Protein AF-L2GSV6-F1 (afdb_monomer)

Secondary structure (DSSP, 8-sta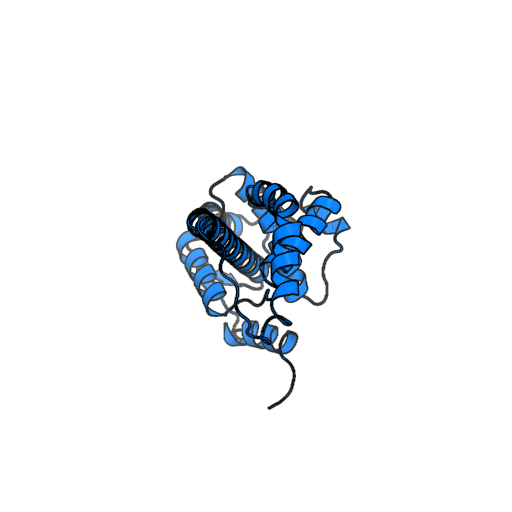te):
-EEETTSB--S-HHHHHHHHHHHHHHH--HHHHHHHHHHHHHTT-BHHHHHHHHHHHHHHHHHHHHHHHHHHHHHHHTTS--------------SSSHHHHHHHHHHHHHHHHHHTGGG-HHHHHHHHHHHHHHHH-SS---HHHHHHHH---HHHHHHHHHHHHHHTTT--PPPHHHHHHHHHHHHHHTT-EEE--TT--HHHHHHHHHHHHS----

Solvent-accessible surface area (backbone atoms only — not comparable to full-atom values): 12514 Å² total; per-residue (Å²): 100,78,45,49,43,80,41,56,40,54,97,42,75,62,54,50,59,24,45,51,52,31,39,39,76,74,61,66,42,68,67,48,36,53,52,54,53,48,38,31,36,76,68,53,33,26,47,48,50,53,48,46,8,53,48,48,34,54,51,51,52,53,54,52,51,53,52,52,51,55,55,57,54,53,58,59,63,69,71,72,72,86,80,82,92,77,92,80,90,83,82,89,87,75,82,82,59,60,69,57,56,58,50,54,68,70,34,56,64,58,50,58,62,44,55,62,52,60,69,36,62,58,61,44,38,52,26,24,34,53,55,37,41,62,68,74,34,97,77,64,79,54,61,71,54,49,20,68,62,70,72,45,54,58,65,59,47,54,54,47,35,53,46,53,36,58,75,45,72,66,58,74,79,76,56,69,69,57,49,51,53,49,50,53,49,37,23,68,51,18,69,36,42,74,39,66,51,100,82,23,49,72,64,38,55,49,47,51,52,40,68,75,73,48,79,92,84,134

Organism: Vavraia culicis (isolate floridensis) (NCBI:txid948595)

Nearest PDB structures (foldseek):
  4krc-assembly1_B  TM=7.809E-01  e=1.546E-01  Saccharomyces cerevisiae S288C
  4krd-assembly1_B  TM=7.555E-01  e=2.157E-01  Saccharomyces cerevisiae S288C
  2pmi-assembly2_D  TM=3.296E-01  e=5.686E-02  Saccharomyces cerevisiae
  2pk9-assembly1_B  TM=3.266E-01  e=9.600E-02  Saccharomyces cerevisiae
  4cfn-assembly1_D  TM=5.765E-01  e=9.902E-01  Homo sapiens

Sequence (218 aa):
MRIHVHDTIKLYKWHRRALVPYLHTVFGSKETVVKVYRICVSGRITFCALLSAICVMKKVVRYNEMKIEELNGKSADEMGCKGRVQHSNMRNERANNVGYDAKICRLNGPLKKLSSSLKDDYLLFAASLIITTKILFDYVYATTDWSKLTKLTVKQLNEVERYVLFLLDYKVELNNGDVEVAMRMFERKGECKVVLGKKSGLRGVVEWMVSLFGCEDG

Radius of gyration: 21.25 Å; Cα contacts (8 Å, |Δi|>4): 176; chains: 1; bounding box: 67×46×48 Å

Mean predicted aligned error: 12.19 Å

Structure (mmCIF, N/CA/C/O backbone):
data_AF-L2GSV6-F1
#
_entry.id   AF-L2GSV6-F1
#
loop_
_atom_site.group_PDB
_atom_site.id
_atom_site.type_symbol
_atom_site.label_atom_id
_atom_site.label_alt_id
_atom_site.label_comp_id
_atom_site.label_asym_id
_atom_site.label_entity_id
_atom_site.label_seq_id
_atom_site.pdbx_PDB_ins_code
_atom_site.Cartn_x
_atom_site.Cartn_y
_atom_site.Cartn_z
_atom_site.occupancy
_atom_site.B_iso_or_equiv
_atom_site.auth_seq_id
_atom_site.auth_comp_id
_atom_site.auth_asym_id
_atom_site.auth_atom_id
_atom_site.pdbx_PDB_model_num
ATOM 1 N N . MET A 1 1 ? 13.374 2.934 -19.830 1.00 82.00 1 MET A N 1
ATOM 2 C CA . MET A 1 1 ? 13.225 1.736 -18.967 1.00 82.00 1 MET A CA 1
ATOM 3 C C . MET A 1 1 ? 11.780 1.264 -19.011 1.00 82.00 1 MET A C 1
ATOM 5 O O . MET A 1 1 ? 10.905 2.122 -19.018 1.00 82.00 1 MET A O 1
ATOM 9 N N . ARG A 1 2 ? 11.524 -0.048 -19.085 1.00 83.75 2 ARG A N 1
ATOM 10 C CA . ARG A 1 2 ? 10.167 -0.622 -19.097 1.00 83.75 2 ARG A CA 1
ATOM 11 C C . ARG A 1 2 ? 9.941 -1.425 -17.817 1.00 83.75 2 ARG A C 1
ATOM 13 O O . ARG A 1 2 ? 10.833 -2.174 -17.438 1.00 83.75 2 ARG A O 1
ATOM 20 N N . ILE A 1 3 ? 8.798 -1.238 -17.166 1.00 82.56 3 ILE A N 1
ATOM 21 C CA . ILE A 1 3 ? 8.404 -1.960 -15.947 1.00 82.56 3 ILE A CA 1
ATOM 22 C C . ILE A 1 3 ? 7.064 -2.630 -16.217 1.00 82.56 3 ILE A C 1
ATOM 24 O O . ILE A 1 3 ? 6.120 -1.932 -16.590 1.00 82.56 3 ILE A O 1
ATOM 28 N N . HIS A 1 4 ? 6.954 -3.946 -16.029 1.00 83.19 4 HIS A N 1
ATOM 29 C CA . HIS A 1 4 ? 5.654 -4.600 -16.122 1.00 83.19 4 HIS A CA 1
ATOM 30 C C . HIS A 1 4 ? 4.920 -4.512 -14.786 1.00 83.19 4 HIS A C 1
ATOM 32 O O . HIS A 1 4 ? 5.497 -4.727 -13.724 1.00 83.19 4 HIS A O 1
ATOM 38 N N . VAL A 1 5 ? 3.621 -4.217 -14.823 1.00 79.44 5 VAL A N 1
ATOM 39 C CA . VAL A 1 5 ? 2.813 -4.042 -13.597 1.00 79.44 5 VAL A CA 1
ATOM 40 C C . VAL A 1 5 ? 2.702 -5.321 -12.762 1.00 79.44 5 VAL A C 1
ATOM 42 O O . VAL A 1 5 ? 2.516 -5.258 -11.548 1.00 79.44 5 VAL A O 1
ATOM 45 N N . HIS A 1 6 ? 2.855 -6.476 -13.408 1.00 80.94 6 HIS A N 1
ATOM 46 C CA . HIS A 1 6 ? 2.861 -7.790 -12.769 1.00 80.94 6 HIS A CA 1
ATOM 47 C C . HIS A 1 6 ? 4.232 -8.176 -12.206 1.00 80.94 6 HIS A C 1
ATOM 49 O O . HIS A 1 6 ? 4.326 -9.158 -11.472 1.00 80.94 6 HIS A O 1
ATOM 55 N N . ASP A 1 7 ? 5.290 -7.421 -12.520 1.00 85.56 7 ASP A N 1
ATOM 56 C CA . ASP A 1 7 ? 6.614 -7.721 -11.995 1.00 85.56 7 ASP A CA 1
ATOM 57 C C . ASP A 1 7 ? 6.625 -7.532 -10.480 1.00 85.56 7 ASP A C 1
ATOM 59 O O . ASP A 1 7 ? 6.115 -6.549 -9.930 1.00 85.56 7 ASP A O 1
ATOM 63 N N . THR A 1 8 ? 7.256 -8.483 -9.798 1.00 90.44 8 THR A N 1
ATOM 64 C CA . THR A 1 8 ? 7.555 -8.363 -8.375 1.00 90.44 8 THR A CA 1
ATOM 65 C C . THR A 1 8 ? 8.655 -7.331 -8.165 1.00 90.44 8 THR A C 1
ATOM 67 O O . THR A 1 8 ? 9.672 -7.306 -8.866 1.00 90.44 8 THR A O 1
ATOM 70 N N . ILE A 1 9 ? 8.470 -6.463 -7.176 1.00 91.88 9 ILE A N 1
ATOM 71 C CA . ILE A 1 9 ? 9.434 -5.423 -6.842 1.00 91.88 9 ILE A CA 1
ATOM 72 C C . ILE A 1 9 ? 10.652 -6.091 -6.204 1.00 91.88 9 ILE A C 1
ATOM 74 O O . ILE A 1 9 ? 10.595 -6.639 -5.111 1.00 91.88 9 ILE A O 1
ATOM 78 N N . LYS A 1 10 ? 11.783 -6.051 -6.904 1.00 90.19 10 LYS A N 1
ATOM 79 C CA . LYS A 1 10 ? 13.064 -6.609 -6.460 1.00 90.19 10 LYS A CA 1
ATOM 80 C C . LYS A 1 10 ? 14.044 -5.528 -6.013 1.00 90.19 10 LYS A C 1
ATOM 82 O O . LYS A 1 10 ? 13.902 -4.355 -6.359 1.00 90.19 10 LYS A O 1
ATOM 87 N N . LEU A 1 11 ? 15.105 -5.941 -5.315 1.00 83.00 11 LEU A N 1
ATOM 88 C CA . LEU A 1 11 ? 16.229 -5.084 -4.912 1.00 83.00 11 LEU A CA 1
ATOM 89 C C . LEU A 1 11 ? 17.154 -4.720 -6.095 1.00 83.00 11 LEU A C 1
ATOM 91 O O . LEU A 1 11 ? 18.377 -4.738 -5.979 1.00 83.00 11 LEU A O 1
ATOM 95 N N . TYR A 1 12 ? 16.587 -4.402 -7.257 1.00 84.12 12 TYR A N 1
ATOM 96 C CA . TYR A 1 12 ? 17.361 -3.971 -8.410 1.00 84.12 12 TYR A CA 1
ATOM 97 C C . TYR A 1 12 ? 17.554 -2.457 -8.418 1.00 84.12 12 TYR A C 1
ATOM 99 O O . TYR A 1 12 ? 16.657 -1.685 -8.070 1.00 84.12 12 TYR A O 1
ATOM 107 N N . LYS A 1 13 ? 18.730 -2.019 -8.891 1.00 84.50 13 LYS A N 1
ATOM 108 C CA . LYS A 1 13 ? 19.100 -0.597 -8.988 1.00 84.50 13 LYS A CA 1
ATOM 109 C C . LYS A 1 13 ? 18.053 0.226 -9.746 1.00 84.50 13 LYS A C 1
ATOM 111 O O . LYS A 1 13 ? 17.802 1.373 -9.394 1.00 84.50 13 LYS A O 1
ATOM 116 N N . TRP A 1 14 ? 17.437 -0.363 -10.767 1.00 84.56 14 TRP A N 1
ATOM 117 C CA . TRP A 1 14 ? 16.472 0.299 -11.638 1.00 84.56 14 TRP A CA 1
ATOM 118 C C . TRP A 1 14 ? 15.069 0.400 -11.018 1.00 84.56 14 TRP A C 1
ATOM 120 O O . TRP A 1 14 ? 14.495 1.483 -11.048 1.00 84.56 14 TRP A O 1
ATOM 130 N N . HIS A 1 15 ? 14.574 -0.642 -10.332 1.00 88.50 15 HIS A N 1
ATOM 131 C CA . HIS A 1 15 ? 13.348 -0.546 -9.521 1.00 88.50 15 HIS A CA 1
ATOM 132 C C . HIS A 1 15 ? 13.467 0.540 -8.461 1.00 88.50 15 HIS A C 1
ATOM 134 O O . HIS A 1 15 ? 12.578 1.372 -8.322 1.00 88.50 15 HIS A O 1
ATOM 140 N N . ARG A 1 16 ? 14.595 0.571 -7.743 1.00 89.19 16 ARG A N 1
ATOM 141 C CA . ARG A 1 16 ? 14.849 1.595 -6.731 1.00 89.19 16 ARG A CA 1
ATOM 142 C C . ARG A 1 16 ? 14.839 2.999 -7.338 1.00 89.19 16 ARG A C 1
ATOM 144 O O . ARG A 1 16 ? 14.206 3.884 -6.775 1.00 89.19 16 ARG A O 1
ATOM 151 N N . ARG A 1 17 ? 15.517 3.196 -8.475 1.00 89.38 17 ARG A N 1
ATOM 152 C CA . ARG A 1 17 ? 15.553 4.481 -9.196 1.00 89.38 17 ARG A CA 1
ATOM 153 C C . ARG A 1 17 ? 14.171 4.931 -9.669 1.00 89.38 17 ARG A C 1
ATOM 155 O O . ARG A 1 17 ? 13.890 6.112 -9.561 1.00 89.38 17 ARG A O 1
ATOM 162 N N . ALA A 1 18 ? 13.326 4.014 -10.137 1.00 88.81 18 ALA A N 1
ATOM 163 C CA . ALA A 1 18 ? 11.967 4.342 -10.568 1.00 88.81 18 ALA A CA 1
ATOM 164 C C . ALA A 1 18 ? 11.041 4.646 -9.383 1.00 88.81 18 ALA A C 1
ATOM 166 O O . ALA A 1 18 ? 10.272 5.603 -9.385 1.00 88.81 18 ALA A O 1
ATOM 167 N N . LEU A 1 19 ? 11.104 3.797 -8.357 1.00 92.12 19 LEU A N 1
ATOM 168 C CA . LEU A 1 19 ? 10.081 3.744 -7.328 1.00 92.12 19 LEU A CA 1
ATOM 169 C C . LEU A 1 19 ? 10.305 4.743 -6.203 1.00 92.12 19 LEU A C 1
ATOM 171 O O . LEU A 1 19 ? 9.348 5.357 -5.745 1.00 92.12 19 LEU A O 1
ATOM 175 N N . VAL A 1 20 ? 11.550 4.949 -5.776 1.00 92.94 20 VAL A N 1
ATOM 176 C CA . VAL A 1 20 ? 11.851 5.861 -4.665 1.00 92.94 20 VAL A CA 1
ATOM 177 C C . VAL A 1 20 ? 11.374 7.297 -4.942 1.00 92.94 20 VAL A C 1
ATOM 179 O O . VAL A 1 20 ? 10.710 7.846 -4.063 1.00 92.94 20 VAL A O 1
ATOM 182 N N . PRO A 1 21 ? 11.605 7.904 -6.127 1.00 92.81 21 PRO A N 1
ATOM 183 C CA . PRO A 1 21 ? 11.077 9.234 -6.434 1.00 92.81 21 PRO A CA 1
ATOM 184 C C . PRO A 1 21 ? 9.552 9.304 -6.357 1.00 92.81 21 PRO A C 1
ATOM 186 O O . PRO A 1 21 ? 9.011 10.230 -5.759 1.00 92.81 21 PRO A O 1
ATOM 189 N N . TYR A 1 22 ? 8.848 8.308 -6.904 1.00 93.06 22 TYR A N 1
ATOM 190 C CA . TYR A 1 22 ? 7.390 8.244 -6.822 1.00 93.06 22 TYR A CA 1
ATOM 191 C C . TYR A 1 22 ? 6.905 8.116 -5.373 1.00 93.06 22 TYR A C 1
ATOM 193 O O . TYR A 1 22 ? 6.052 8.890 -4.946 1.00 93.06 22 TYR A O 1
ATOM 201 N N . LEU A 1 23 ? 7.487 7.212 -4.582 1.00 93.94 23 LEU A N 1
ATOM 202 C CA . LEU A 1 23 ? 7.119 7.051 -3.174 1.00 93.94 23 LEU A CA 1
ATOM 203 C C . LEU A 1 23 ? 7.371 8.331 -2.366 1.00 93.94 23 LEU A C 1
ATOM 205 O O . LEU A 1 23 ? 6.555 8.673 -1.518 1.00 93.94 23 LEU A O 1
ATOM 209 N N . HIS A 1 24 ? 8.431 9.089 -2.660 1.00 92.50 24 HIS A N 1
ATOM 210 C CA . HIS A 1 24 ? 8.646 10.397 -2.035 1.00 92.50 24 HIS A CA 1
ATOM 211 C C . HIS A 1 24 ? 7.511 11.386 -2.319 1.00 92.50 24 HIS A C 1
ATOM 213 O O . HIS A 1 24 ? 7.156 12.152 -1.430 1.00 92.50 24 HIS A O 1
ATOM 219 N N . THR A 1 25 ? 6.897 11.345 -3.507 1.00 90.00 25 THR A N 1
ATOM 220 C CA . THR A 1 25 ? 5.724 12.191 -3.804 1.00 90.00 25 THR A CA 1
ATOM 221 C C . THR A 1 25 ? 4.461 11.773 -3.061 1.00 90.00 25 THR A C 1
ATOM 223 O O . THR A 1 25 ? 3.551 12.580 -2.922 1.00 90.00 25 THR A O 1
ATOM 226 N N . VAL A 1 26 ? 4.390 10.517 -2.618 1.00 90.50 26 VAL A N 1
ATOM 227 C CA . VAL A 1 26 ? 3.227 9.973 -1.909 1.00 90.50 26 VAL A CA 1
ATOM 228 C C . VAL A 1 26 ? 3.363 10.172 -0.403 1.00 90.50 26 VAL A C 1
ATOM 230 O O . VAL A 1 26 ? 2.401 10.573 0.233 1.00 90.50 26 VAL A O 1
ATOM 233 N N . PHE A 1 27 ? 4.544 9.893 0.150 1.00 90.44 27 PHE A N 1
ATOM 234 C CA . PHE A 1 27 ? 4.758 9.797 1.595 1.00 90.44 27 PHE A CA 1
ATOM 235 C C . PHE A 1 27 ? 5.503 10.989 2.199 1.00 90.44 27 PHE A C 1
ATOM 237 O O . PHE A 1 27 ? 5.473 11.164 3.410 1.00 90.44 27 PHE A O 1
ATOM 244 N N . GLY A 1 28 ? 6.241 11.770 1.401 1.00 86.31 28 GLY A N 1
ATOM 245 C CA . GLY A 1 28 ? 7.083 12.883 1.866 1.00 86.31 28 GLY A CA 1
ATOM 246 C C . GLY A 1 28 ? 8.306 12.451 2.693 1.00 86.31 28 GLY A C 1
ATOM 247 O O . GLY A 1 28 ? 9.444 12.779 2.353 1.00 86.31 28 GLY A O 1
ATOM 248 N N . SER A 1 29 ? 8.098 11.660 3.747 1.00 91.56 29 SER A N 1
ATOM 249 C CA . SER A 1 29 ? 9.115 11.165 4.671 1.00 91.56 29 SER A CA 1
ATOM 250 C C . SER A 1 29 ? 10.022 10.107 4.043 1.00 91.56 29 SER A C 1
ATOM 252 O O . SER A 1 29 ? 9.585 9.036 3.614 1.00 91.56 29 SER A O 1
ATOM 254 N N . LYS A 1 30 ? 11.334 10.369 4.075 1.00 93.00 30 LYS A N 1
ATOM 255 C CA . LYS A 1 30 ? 12.370 9.414 3.650 1.00 93.00 30 LYS A CA 1
ATOM 256 C C . LYS A 1 30 ? 12.316 8.109 4.443 1.00 93.00 30 LYS A C 1
ATOM 258 O O . LYS A 1 30 ? 12.550 7.045 3.874 1.00 93.00 30 LYS A O 1
ATOM 263 N N . GLU A 1 31 ? 12.016 8.180 5.737 1.00 93.06 31 GLU A N 1
ATOM 264 C CA . GLU A 1 31 ? 11.926 6.994 6.589 1.00 93.06 31 GLU A CA 1
ATOM 265 C C . GLU A 1 31 ? 10.764 6.095 6.151 1.00 93.06 31 GLU A C 1
ATOM 267 O O . GLU A 1 31 ? 10.957 4.895 5.935 1.00 93.06 31 GLU A O 1
ATOM 272 N N . THR A 1 32 ? 9.587 6.686 5.930 1.00 92.81 32 THR A N 1
ATOM 273 C CA . THR A 1 32 ? 8.401 5.978 5.432 1.00 92.81 32 THR A CA 1
ATOM 274 C C . THR A 1 32 ? 8.679 5.337 4.079 1.00 92.81 32 THR A C 1
ATOM 276 O O . THR A 1 32 ? 8.443 4.143 3.911 1.00 92.81 32 THR A O 1
ATOM 279 N N . VAL A 1 33 ? 9.280 6.074 3.139 1.00 94.88 33 VAL A N 1
ATOM 280 C CA . VAL A 1 33 ? 9.654 5.542 1.817 1.00 94.88 33 VAL A CA 1
ATOM 281 C C . VAL A 1 33 ? 10.564 4.317 1.932 1.00 94.88 33 VAL A C 1
ATOM 283 O O . VAL A 1 33 ? 10.353 3.325 1.233 1.00 94.88 33 VAL A O 1
ATOM 286 N N . VAL A 1 34 ? 11.559 4.348 2.824 1.00 94.44 34 VAL A N 1
ATOM 287 C CA . VAL A 1 34 ? 12.461 3.206 3.045 1.00 94.44 34 VAL A CA 1
ATOM 288 C C . VAL A 1 34 ? 11.704 2.003 3.608 1.00 94.44 34 VAL A C 1
ATOM 290 O O . VAL A 1 34 ? 11.925 0.885 3.134 1.00 94.44 34 VAL A O 1
ATOM 293 N N . LYS A 1 35 ? 10.807 2.208 4.580 1.00 95.38 35 LYS A N 1
ATOM 294 C CA . LYS A 1 35 ? 9.979 1.133 5.150 1.00 95.38 35 LYS A CA 1
ATOM 295 C C . LYS A 1 35 ? 9.053 0.526 4.091 1.00 95.38 35 LYS A C 1
ATOM 297 O O . LYS A 1 35 ? 9.074 -0.688 3.898 1.00 95.38 35 LYS A O 1
ATOM 302 N N . VAL A 1 36 ? 8.329 1.361 3.342 1.00 96.25 36 VAL A N 1
ATOM 303 C CA . VAL A 1 36 ? 7.440 0.953 2.240 1.00 96.25 36 VAL A CA 1
ATOM 304 C C . VAL A 1 36 ? 8.203 0.154 1.184 1.00 96.25 36 VAL A C 1
ATOM 306 O O . VAL A 1 36 ? 7.808 -0.958 0.833 1.00 96.25 36 VAL A O 1
ATOM 309 N N . TYR A 1 37 ? 9.338 0.675 0.715 1.00 95.25 37 TYR A N 1
ATOM 310 C CA . TYR A 1 37 ? 10.160 -0.014 -0.278 1.00 95.25 37 TYR A CA 1
ATOM 311 C C . TYR A 1 37 ? 10.648 -1.372 0.238 1.00 95.25 37 TYR A C 1
ATOM 313 O O . TYR A 1 37 ? 10.602 -2.368 -0.485 1.00 95.25 37 TYR A O 1
ATOM 321 N N . ARG A 1 38 ? 11.080 -1.436 1.505 1.00 94.88 38 ARG A N 1
ATOM 322 C CA . ARG A 1 38 ? 11.546 -2.676 2.132 1.00 94.88 38 ARG A CA 1
ATOM 323 C C . ARG A 1 38 ? 10.443 -3.727 2.186 1.00 94.88 38 ARG A C 1
ATOM 325 O O . ARG A 1 38 ? 10.710 -4.860 1.798 1.00 94.88 38 ARG A O 1
ATOM 332 N N . ILE A 1 39 ? 9.229 -3.381 2.623 1.00 95.88 39 ILE A N 1
ATOM 333 C CA . ILE A 1 39 ? 8.144 -4.372 2.674 1.00 95.88 39 ILE A CA 1
ATOM 334 C C . ILE A 1 39 ? 7.723 -4.826 1.278 1.00 95.88 39 ILE A C 1
ATOM 336 O O . ILE A 1 39 ? 7.432 -6.004 1.099 1.00 95.88 39 ILE A O 1
ATOM 340 N N . CYS A 1 40 ? 7.778 -3.941 0.277 1.00 95.44 40 CYS A N 1
ATOM 341 C CA . CYS A 1 40 ? 7.484 -4.314 -1.104 1.00 95.44 40 CYS A CA 1
ATOM 342 C C . CYS A 1 40 ? 8.475 -5.355 -1.635 1.00 95.44 40 CYS A C 1
ATOM 344 O O . CYS A 1 40 ? 8.068 -6.344 -2.238 1.00 95.44 40 CYS A O 1
ATOM 346 N N . VAL A 1 41 ? 9.768 -5.161 -1.363 1.00 94.56 41 VAL A N 1
ATOM 347 C CA . VAL A 1 41 ? 10.815 -6.106 -1.772 1.00 94.56 41 VAL A CA 1
ATOM 348 C C . VAL A 1 41 ? 10.718 -7.418 -0.996 1.00 94.56 41 VAL A C 1
ATOM 350 O O . VAL A 1 41 ? 10.673 -8.488 -1.600 1.00 94.56 41 VAL A O 1
ATOM 353 N N . SER A 1 42 ? 10.663 -7.355 0.336 1.00 93.69 42 SER A N 1
ATOM 354 C CA . SER A 1 42 ? 10.650 -8.550 1.188 1.00 93.69 42 SER A CA 1
ATOM 355 C C . SER A 1 42 ? 9.374 -9.374 1.027 1.00 93.69 42 SER A C 1
ATOM 357 O O . SER A 1 42 ? 9.436 -10.599 1.026 1.00 93.69 42 SER A O 1
ATOM 359 N N . GLY A 1 43 ? 8.227 -8.712 0.858 1.00 92.88 43 GLY A N 1
ATOM 360 C CA . GLY A 1 43 ? 6.931 -9.351 0.634 1.00 92.88 43 GLY A CA 1
ATOM 361 C C . GLY A 1 43 ? 6.709 -9.821 -0.803 1.00 92.88 43 GLY A C 1
ATOM 362 O O . GLY A 1 43 ? 5.668 -10.410 -1.079 1.00 92.88 43 GLY A O 1
ATOM 363 N N . ARG A 1 44 ? 7.667 -9.580 -1.716 1.00 92.75 44 ARG A N 1
ATOM 364 C CA . ARG A 1 44 ? 7.548 -9.865 -3.159 1.00 92.75 44 ARG A CA 1
ATOM 365 C C . ARG A 1 44 ? 6.302 -9.223 -3.779 1.00 92.75 44 ARG A C 1
ATOM 367 O O . ARG A 1 44 ? 5.630 -9.819 -4.614 1.00 92.75 44 ARG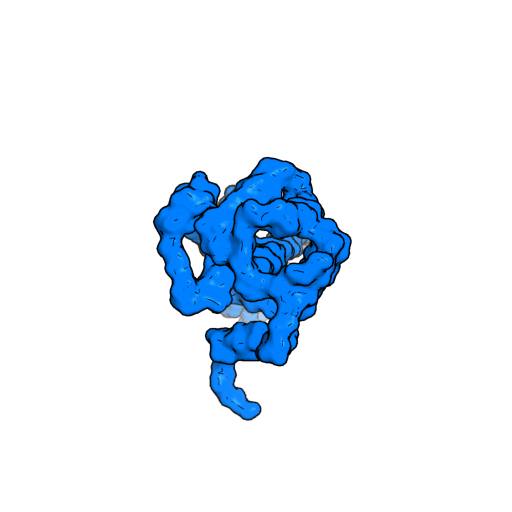 A O 1
ATOM 374 N N . ILE A 1 45 ? 6.004 -7.998 -3.365 1.00 93.69 45 ILE A N 1
ATOM 375 C CA . ILE A 1 45 ? 4.828 -7.246 -3.803 1.00 93.69 45 ILE A CA 1
ATOM 376 C C . ILE A 1 45 ? 4.995 -6.844 -5.266 1.00 93.69 45 ILE A C 1
ATOM 378 O O . ILE A 1 45 ? 6.076 -6.422 -5.682 1.00 93.69 45 ILE A O 1
ATOM 382 N N . THR A 1 46 ? 3.933 -6.977 -6.056 1.00 91.19 46 THR A N 1
ATOM 383 C CA . THR A 1 46 ? 3.920 -6.532 -7.453 1.00 91.19 46 THR A CA 1
ATOM 384 C C . THR A 1 46 ? 3.718 -5.021 -7.551 1.00 91.19 46 THR A C 1
ATOM 386 O O . THR A 1 46 ? 3.164 -4.393 -6.645 1.00 91.19 46 THR A O 1
ATOM 389 N N . PHE A 1 47 ? 4.125 -4.410 -8.666 1.00 90.25 47 PHE A N 1
ATOM 390 C CA . PHE A 1 47 ? 3.837 -2.989 -8.903 1.00 90.25 47 PHE A CA 1
ATOM 391 C C . PHE A 1 47 ? 2.330 -2.700 -8.894 1.00 90.25 47 PHE A C 1
ATOM 393 O O . PHE A 1 47 ? 1.911 -1.690 -8.337 1.00 90.25 47 PHE A O 1
ATOM 400 N N . CYS A 1 48 ? 1.512 -3.601 -9.441 1.00 88.38 48 CYS A N 1
ATOM 401 C CA . CYS A 1 48 ? 0.054 -3.490 -9.419 1.00 88.38 48 CYS A CA 1
ATOM 402 C C . CYS A 1 48 ? -0.501 -3.434 -7.987 1.00 88.38 48 CYS A C 1
ATOM 404 O O . CYS A 1 48 ? -1.261 -2.518 -7.669 1.00 88.38 48 CYS A O 1
ATOM 406 N N . ALA A 1 49 ? -0.070 -4.341 -7.105 1.00 91.31 49 ALA A N 1
ATOM 407 C CA . ALA A 1 49 ? -0.512 -4.352 -5.712 1.00 91.31 49 ALA A CA 1
ATOM 408 C C . ALA A 1 49 ? -0.049 -3.103 -4.948 1.00 91.31 49 ALA A C 1
ATOM 410 O O . ALA A 1 49 ? -0.824 -2.519 -4.196 1.00 91.31 49 ALA A O 1
ATOM 411 N N . LEU A 1 50 ? 1.182 -2.640 -5.185 1.00 94.88 50 LEU A N 1
ATOM 412 C CA . LEU A 1 50 ? 1.685 -1.401 -4.588 1.00 94.88 50 LEU A CA 1
ATOM 413 C C . LEU A 1 50 ? 0.865 -0.175 -5.016 1.00 94.88 50 LEU A C 1
ATOM 415 O O . LEU A 1 50 ? 0.459 0.622 -4.171 1.00 94.88 50 LEU A O 1
ATOM 419 N N . LEU A 1 51 ? 0.635 -0.001 -6.319 1.00 92.81 51 LEU A N 1
ATOM 420 C CA . LEU A 1 51 ? -0.110 1.150 -6.837 1.00 92.81 51 LEU A CA 1
ATOM 421 C C . LEU A 1 51 ? -1.560 1.132 -6.345 1.00 92.81 51 LEU A C 1
ATOM 423 O O . LEU A 1 51 ? -2.060 2.159 -5.893 1.00 92.81 51 LEU A O 1
ATOM 427 N N . SER A 1 52 ? -2.185 -0.043 -6.345 1.00 91.06 52 SER A N 1
ATOM 428 C CA . SER A 1 52 ? -3.540 -0.249 -5.833 1.00 91.06 52 SER A CA 1
ATOM 429 C C . SER A 1 52 ? -3.639 0.084 -4.340 1.00 91.06 52 SER A C 1
ATOM 431 O O . SER A 1 52 ? -4.517 0.843 -3.937 1.00 91.06 52 SER A O 1
ATOM 433 N N . ALA A 1 53 ? -2.672 -0.359 -3.530 1.00 94.75 53 ALA A N 1
ATOM 434 C CA . ALA A 1 53 ? -2.613 -0.041 -2.104 1.00 94.75 53 ALA A CA 1
ATOM 435 C C . ALA A 1 53 ? -2.475 1.464 -1.836 1.00 94.75 53 ALA A C 1
ATOM 437 O O . ALA A 1 53 ? -3.105 1.991 -0.921 1.00 94.75 53 ALA A O 1
ATOM 438 N N . ILE A 1 54 ? -1.693 2.176 -2.654 1.00 94.12 54 ILE A N 1
ATOM 439 C CA . ILE A 1 54 ? -1.584 3.640 -2.575 1.00 94.12 54 ILE A CA 1
ATOM 440 C C . ILE A 1 54 ? -2.920 4.308 -2.930 1.00 94.12 54 ILE A C 1
ATOM 442 O O . ILE A 1 54 ? -3.282 5.301 -2.298 1.00 94.12 54 ILE A O 1
ATOM 446 N N . CYS A 1 55 ? -3.667 3.784 -3.905 1.00 92.56 55 CYS A N 1
ATOM 447 C CA . CYS A 1 55 ? -4.995 4.301 -4.238 1.00 92.56 55 CYS A CA 1
ATOM 448 C C . CYS A 1 55 ? -5.994 4.085 -3.096 1.00 92.56 55 CYS A C 1
ATOM 450 O O . CYS A 1 55 ? -6.671 5.039 -2.714 1.00 92.56 55 CYS A O 1
ATOM 452 N N . VAL A 1 56 ? -6.032 2.886 -2.497 1.00 92.19 56 VAL A N 1
ATOM 453 C CA . VAL A 1 56 ? -6.860 2.604 -1.309 1.00 92.19 56 VAL A CA 1
ATOM 454 C C . VAL A 1 56 ? -6.504 3.570 -0.182 1.00 92.19 56 VAL A C 1
ATOM 456 O O . VAL A 1 56 ? -7.383 4.240 0.350 1.00 92.19 56 VAL A O 1
ATOM 459 N N . MET A 1 57 ? -5.215 3.730 0.121 1.00 93.38 57 MET A N 1
ATOM 460 C CA . MET A 1 57 ? -4.742 4.662 1.145 1.00 93.38 57 MET A CA 1
ATOM 461 C C . MET A 1 57 ? -5.221 6.098 0.887 1.00 93.38 57 MET A C 1
ATOM 463 O O . MET A 1 57 ? -5.787 6.732 1.774 1.00 93.38 57 MET A O 1
ATOM 467 N N . LYS A 1 58 ? -5.048 6.614 -0.337 1.00 90.50 58 LYS A N 1
ATOM 468 C CA . LYS A 1 58 ? -5.506 7.964 -0.707 1.00 90.50 58 LYS A CA 1
ATOM 469 C C . LYS A 1 58 ? -7.025 8.112 -0.617 1.00 90.50 58 LYS A C 1
ATOM 471 O O . LYS A 1 58 ? -7.500 9.169 -0.209 1.00 90.50 58 LYS A O 1
ATOM 476 N N . LYS A 1 59 ? -7.779 7.070 -0.981 1.00 90.19 59 LYS A N 1
ATOM 477 C CA . LYS A 1 59 ? -9.239 7.023 -0.826 1.00 90.19 59 LYS A CA 1
ATOM 478 C C . LYS A 1 59 ? -9.606 7.175 0.651 1.00 90.19 59 LYS A C 1
ATOM 480 O O . LYS A 1 59 ? -10.397 8.050 0.980 1.00 90.19 59 LYS A O 1
ATOM 485 N N . VAL A 1 60 ? -8.968 6.411 1.541 1.00 90.06 60 VAL A N 1
ATOM 486 C CA . VAL A 1 60 ? -9.197 6.492 2.996 1.00 90.06 60 VAL A CA 1
ATOM 487 C C . VAL A 1 60 ? -8.912 7.887 3.541 1.00 90.06 60 VAL A C 1
ATOM 489 O O . VAL A 1 60 ? -9.738 8.418 4.278 1.00 90.06 60 VAL A O 1
ATOM 492 N N . VAL A 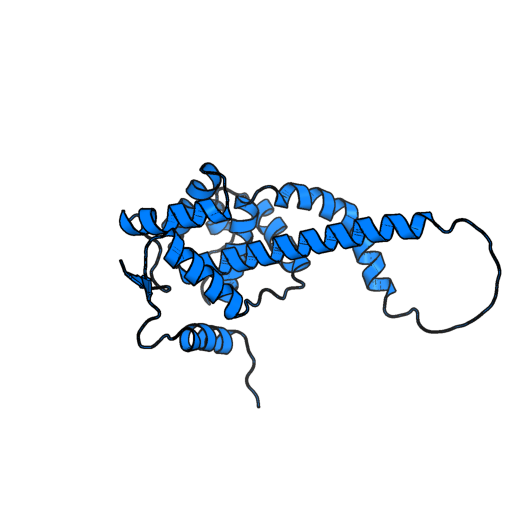1 61 ? -7.776 8.486 3.169 1.00 88.56 61 VAL A N 1
ATOM 493 C CA . VAL A 1 61 ? -7.406 9.839 3.616 1.00 88.56 61 VAL A CA 1
ATOM 494 C C . VAL A 1 61 ? -8.490 10.846 3.231 1.00 88.56 61 VAL A C 1
ATOM 496 O O . VAL A 1 61 ? -9.010 11.525 4.112 1.00 88.56 61 VAL A O 1
ATOM 499 N N . ARG A 1 62 ? -8.920 10.855 1.961 1.00 87.06 62 ARG A N 1
ATOM 500 C CA . ARG A 1 62 ? -9.988 11.749 1.480 1.00 87.06 62 ARG A CA 1
ATOM 501 C C . ARG A 1 62 ? -11.307 11.544 2.225 1.00 87.06 62 ARG A C 1
ATOM 503 O O . ARG A 1 62 ? -11.930 12.511 2.647 1.00 87.06 62 ARG A O 1
ATOM 510 N N . TYR A 1 63 ? -11.734 10.294 2.409 1.00 87.25 63 TYR A N 1
ATOM 511 C CA . TYR A 1 63 ? -12.969 9.996 3.144 1.00 87.25 63 TYR A CA 1
ATOM 512 C C . TYR A 1 63 ? -12.896 10.460 4.599 1.00 87.25 63 TYR A C 1
ATOM 514 O O . TYR A 1 63 ? -13.872 10.984 5.132 1.00 87.25 63 TYR A O 1
ATOM 522 N N . ASN A 1 64 ? -11.745 10.279 5.244 1.00 84.69 64 ASN A N 1
ATOM 523 C CA . ASN A 1 64 ? -11.548 10.723 6.613 1.00 84.69 64 ASN A CA 1
ATOM 524 C C . ASN A 1 64 ? -11.560 12.257 6.724 1.00 84.69 64 ASN A C 1
ATOM 526 O O . ASN A 1 64 ? -12.182 12.784 7.641 1.00 84.69 64 ASN A O 1
ATOM 530 N N . GLU A 1 65 ? -10.930 12.969 5.786 1.00 83.69 65 GLU A N 1
ATOM 531 C CA . GLU A 1 65 ? -10.970 14.437 5.707 1.00 83.69 65 GLU A CA 1
ATOM 532 C C . GLU A 1 65 ? -12.411 14.948 5.556 1.00 83.69 65 GLU A C 1
ATOM 534 O O . GLU A 1 65 ? -12.865 15.732 6.388 1.00 83.69 65 GLU A O 1
ATOM 539 N N . MET A 1 66 ? -13.172 14.407 4.597 1.00 83.25 66 MET A N 1
ATOM 540 C CA . MET A 1 66 ? -14.587 14.757 4.401 1.00 83.25 66 MET A CA 1
ATOM 541 C C . MET A 1 66 ? -15.428 14.501 5.660 1.00 83.25 66 MET A C 1
ATOM 543 O O . MET A 1 66 ? -16.256 15.323 6.045 1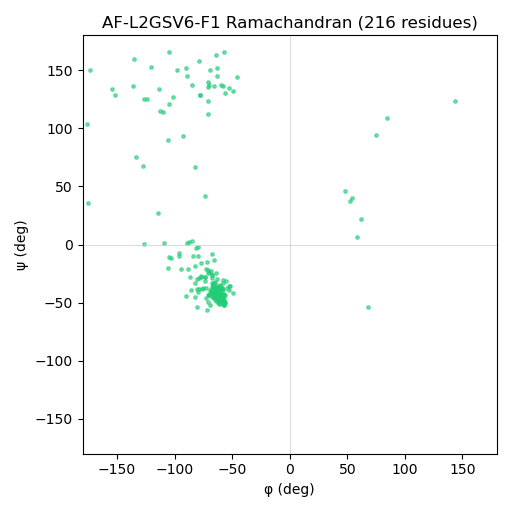.00 83.25 66 MET A O 1
ATOM 547 N N . LYS A 1 67 ? -15.208 13.372 6.346 1.00 81.44 67 LYS A N 1
ATOM 548 C CA . LYS A 1 67 ? -15.931 13.048 7.586 1.00 81.44 67 LYS A CA 1
ATOM 549 C C . LYS A 1 67 ? -15.596 14.000 8.730 1.00 81.44 67 LYS A C 1
ATOM 551 O O . LYS A 1 67 ? -16.477 14.315 9.527 1.00 81.44 67 LYS A O 1
ATOM 556 N N . ILE A 1 68 ? -14.348 14.454 8.829 1.00 79.50 68 ILE A N 1
ATOM 557 C CA . ILE A 1 68 ? -13.944 15.455 9.822 1.00 79.50 68 ILE A CA 1
ATOM 558 C C . ILE A 1 68 ? -14.631 16.796 9.532 1.00 79.50 68 ILE A C 1
ATOM 560 O O . ILE A 1 68 ? -15.137 17.426 10.460 1.00 79.50 68 ILE A O 1
ATOM 564 N N . GLU A 1 69 ? -14.697 17.212 8.267 1.00 78.31 69 GLU A N 1
ATOM 565 C CA . GLU A 1 69 ? -15.398 18.434 7.853 1.00 78.31 69 GLU A CA 1
ATOM 566 C C . GLU A 1 69 ? -16.903 18.368 8.152 1.00 78.31 69 GLU A C 1
ATOM 568 O O . GLU A 1 69 ? -17.440 19.299 8.753 1.00 78.31 69 GLU A O 1
ATOM 573 N N . GLU A 1 70 ? -17.572 17.251 7.838 1.00 80.12 70 GLU A N 1
ATOM 574 C CA . GLU A 1 70 ? -18.989 17.028 8.172 1.00 80.12 70 GLU A CA 1
ATOM 575 C C . GLU A 1 70 ? -19.260 17.154 9.681 1.00 80.12 70 GLU A C 1
ATOM 577 O O . GLU A 1 70 ? -20.251 17.759 10.095 1.00 80.12 70 GLU A O 1
ATOM 582 N N . LEU A 1 71 ? -18.385 16.584 10.518 1.00 75.44 71 LEU A N 1
ATOM 583 C CA . LEU A 1 71 ? -18.518 16.638 11.977 1.00 75.44 71 LEU A CA 1
ATOM 584 C C . LEU A 1 71 ? -18.300 18.055 12.522 1.00 75.44 71 LEU A C 1
ATOM 586 O O . LEU A 1 71 ? -19.027 18.487 13.418 1.00 75.44 71 LEU A O 1
ATOM 590 N N . ASN A 1 72 ? -17.332 18.788 11.970 1.00 74.56 72 ASN A N 1
ATOM 591 C CA . ASN A 1 72 ? -17.071 20.170 12.366 1.00 74.56 72 ASN A CA 1
ATOM 592 C C . ASN A 1 72 ? -18.208 21.107 11.923 1.00 74.56 72 ASN A C 1
ATOM 594 O O . ASN A 1 72 ? -18.614 21.964 12.706 1.00 74.56 72 ASN A O 1
ATOM 598 N N . GLY A 1 73 ? -18.772 20.903 10.727 1.00 71.69 73 GLY A N 1
ATOM 599 C CA . GLY A 1 73 ? -19.911 21.674 10.217 1.00 71.69 73 GLY A CA 1
ATOM 600 C C . GLY A 1 73 ? -21.189 21.479 11.039 1.00 71.69 73 GLY A C 1
ATOM 601 O O . GLY A 1 73 ? -21.818 22.455 11.435 1.00 71.69 73 GLY A O 1
ATOM 602 N N . LYS A 1 74 ? -21.526 20.235 11.411 1.00 61.31 74 LYS A N 1
ATOM 603 C CA . LYS A 1 74 ? -22.700 19.950 12.263 1.00 61.31 74 LYS A CA 1
ATOM 604 C C . LYS A 1 74 ? -22.599 20.555 13.669 1.00 61.31 74 LYS A C 1
ATOM 606 O O . LYS A 1 74 ? -23.615 20.915 14.256 1.00 61.31 74 LYS A O 1
ATOM 611 N N . SER A 1 75 ? -21.383 20.706 14.203 1.00 52.38 75 SER A N 1
ATOM 612 C CA . SER A 1 75 ? -21.170 21.307 15.528 1.00 52.38 75 SER A CA 1
ATOM 613 C C . SER A 1 75 ? -21.458 22.814 15.582 1.00 52.38 75 SER A C 1
ATOM 615 O O . SER A 1 75 ? -21.774 23.329 16.653 1.00 52.38 75 SER A O 1
ATOM 617 N N . ALA A 1 76 ? -21.389 23.511 14.441 1.00 50.19 76 ALA A N 1
ATOM 618 C CA . ALA A 1 76 ? -21.687 24.939 14.354 1.00 50.19 76 ALA A CA 1
ATOM 619 C C . ALA A 1 76 ? -23.201 25.208 14.275 1.00 50.19 76 ALA A C 1
ATOM 621 O O . ALA A 1 76 ? -23.691 26.126 14.932 1.00 50.19 76 ALA A O 1
ATOM 622 N N . ASP A 1 77 ? -23.949 24.366 13.555 1.00 49.19 77 ASP A N 1
ATOM 623 C CA . ASP A 1 77 ? -25.394 24.552 13.363 1.00 49.19 77 ASP A CA 1
ATOM 624 C C . ASP A 1 77 ? -26.232 24.095 14.575 1.00 49.19 77 ASP A C 1
ATOM 626 O O . ASP A 1 77 ? -27.271 24.686 14.875 1.00 49.19 77 ASP A O 1
ATOM 630 N N . GLU A 1 78 ? -25.769 23.111 15.357 1.00 49.12 78 GLU A N 1
ATOM 631 C CA . GLU A 1 78 ? -26.472 22.667 16.577 1.00 49.12 78 GLU A CA 1
ATOM 632 C C . GLU A 1 78 ? -26.238 23.575 17.803 1.00 49.12 78 GLU A C 1
ATOM 634 O O . GLU A 1 78 ? -26.956 23.470 18.802 1.00 49.12 78 GLU A O 1
ATOM 639 N N . MET A 1 79 ? -25.300 24.527 17.732 1.00 41.50 79 MET A N 1
ATOM 640 C CA . MET A 1 79 ? -25.100 25.557 18.767 1.00 41.50 79 MET A CA 1
ATOM 641 C C . MET A 1 79 ? -25.932 26.833 18.545 1.00 41.50 79 MET A C 1
ATOM 643 O O . MET A 1 79 ? -25.855 27.753 19.358 1.00 41.50 79 MET A O 1
ATOM 647 N N . GLY A 1 80 ? -26.760 26.882 17.493 1.00 38.09 80 GLY A N 1
ATOM 648 C CA . GLY A 1 80 ? -27.618 28.026 17.160 1.00 38.09 80 GLY A CA 1
ATOM 649 C C . GLY A 1 80 ? -29.068 27.953 17.660 1.00 38.09 80 GLY A C 1
ATOM 650 O O . GLY A 1 80 ? -29.792 28.937 17.550 1.00 38.09 80 GLY A O 1
ATOM 651 N N . CYS A 1 81 ? -29.525 26.830 18.225 1.00 38.91 81 CYS A N 1
ATOM 652 C CA . CYS A 1 81 ? -30.933 26.653 18.616 1.00 38.91 81 CYS A CA 1
ATOM 653 C C . CYS A 1 81 ? -31.106 26.212 20.078 1.00 38.91 81 CYS A C 1
ATOM 6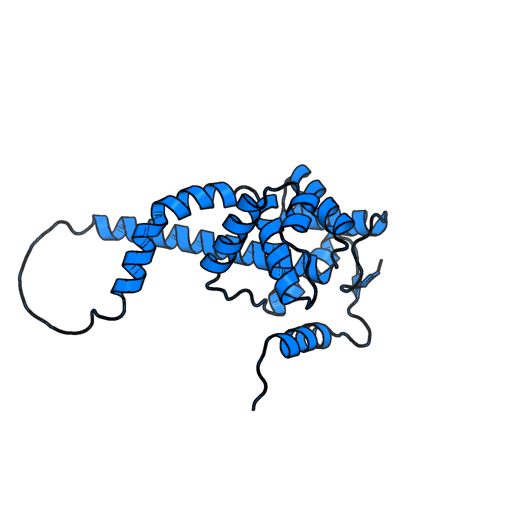55 O O . CYS A 1 81 ? -31.614 25.135 20.380 1.00 38.91 81 CYS A O 1
ATOM 657 N N . LYS A 1 82 ? -30.761 27.101 21.016 1.00 43.41 82 LYS A N 1
ATOM 658 C CA . LYS A 1 82 ? -31.421 27.143 22.331 1.00 43.41 82 LYS A CA 1
ATOM 659 C C . LYS A 1 82 ? -32.359 28.344 22.376 1.00 43.41 82 LYS A C 1
ATOM 661 O O . LYS A 1 82 ? -31.974 29.429 22.793 1.00 43.41 82 LYS A O 1
ATOM 666 N N . GLY A 1 83 ? -33.605 28.134 21.963 1.00 41.09 83 GLY A N 1
ATOM 667 C CA . GLY A 1 83 ? -34.649 29.144 22.089 1.00 41.09 83 GLY A CA 1
ATOM 668 C C . GLY A 1 83 ? -36.021 28.654 21.636 1.00 41.09 83 GLY A C 1
ATOM 669 O O . GLY A 1 83 ? -36.303 28.653 20.450 1.00 41.09 83 GLY A O 1
ATOM 670 N N . ARG A 1 84 ? -36.874 28.356 22.625 1.00 34.22 84 ARG A N 1
ATOM 671 C CA . ARG A 1 84 ? -38.333 28.120 22.580 1.00 34.22 84 ARG A CA 1
ATOM 672 C C . ARG A 1 84 ? -38.853 26.724 22.224 1.00 34.22 84 ARG A C 1
ATOM 674 O O . ARG A 1 84 ? -38.918 26.289 21.085 1.00 34.22 84 ARG A O 1
ATOM 681 N N . VAL A 1 85 ? -39.375 26.113 23.285 1.00 44.72 85 VAL A N 1
ATOM 682 C CA . VAL A 1 85 ? -40.455 25.128 23.305 1.00 44.72 85 VAL A CA 1
ATOM 683 C C . VAL A 1 85 ? -41.704 25.706 22.630 1.00 44.72 85 VAL A C 1
ATOM 685 O O . VAL A 1 85 ? -42.167 26.769 23.038 1.00 44.72 85 VAL A O 1
ATOM 688 N N . GLN A 1 86 ? -42.300 24.966 21.693 1.00 33.41 86 GLN A N 1
ATOM 689 C CA . GLN A 1 86 ? -43.755 24.897 21.534 1.00 33.41 86 GLN A CA 1
ATOM 690 C C . GLN A 1 86 ? -44.164 23.547 20.924 1.00 33.41 86 GLN A C 1
ATOM 692 O O . GLN A 1 86 ? -43.616 23.093 19.924 1.00 33.41 86 GLN A O 1
ATOM 697 N N . HIS A 1 87 ? -45.113 22.898 21.597 1.00 41.38 87 HIS A N 1
ATOM 698 C CA . HIS A 1 87 ? -45.788 21.668 21.194 1.00 41.38 87 HIS A CA 1
ATOM 699 C C . HIS A 1 87 ? -46.532 21.829 19.861 1.00 41.38 87 HIS A C 1
ATOM 701 O O . HIS A 1 87 ? -47.304 22.769 19.707 1.00 41.38 87 HIS A O 1
ATOM 707 N N . SER A 1 88 ? -46.437 20.840 18.970 1.00 34.06 88 SER A N 1
ATOM 708 C CA . SER A 1 88 ? -47.614 20.188 18.370 1.00 34.06 88 SER A CA 1
ATOM 709 C C . SER A 1 88 ? -47.214 18.992 17.500 1.00 34.06 88 SER A C 1
ATOM 711 O O . SER A 1 88 ? -46.109 18.895 16.975 1.00 34.06 88 SER A O 1
ATOM 713 N N . ASN A 1 89 ? -48.131 18.032 17.460 1.00 40.97 89 ASN A N 1
ATOM 714 C CA . ASN A 1 89 ? -48.035 16.715 16.848 1.00 40.97 89 ASN A CA 1
ATOM 715 C C . ASN A 1 89 ? -47.723 16.755 15.346 1.00 40.97 89 ASN A C 1
ATOM 717 O O . ASN A 1 89 ? -48.446 17.415 14.616 1.00 40.97 89 ASN A O 1
ATOM 721 N N . MET A 1 90 ? -46.810 15.899 14.877 1.00 33.78 90 MET A N 1
ATOM 722 C CA . MET A 1 90 ? -47.065 15.020 13.729 1.00 33.78 90 MET A CA 1
ATOM 723 C C . MET A 1 90 ? -46.169 13.779 13.804 1.00 33.78 90 MET A C 1
ATOM 725 O O . MET A 1 90 ? -44.990 13.822 14.149 1.00 33.78 90 MET A O 1
ATOM 729 N N . ARG A 1 91 ? -46.825 12.649 13.565 1.00 38.91 91 ARG A N 1
ATOM 730 C CA . ARG A 1 91 ? -46.364 11.269 13.683 1.00 38.91 91 ARG A CA 1
ATOM 731 C C . ARG A 1 91 ? -45.767 10.833 12.341 1.00 38.91 91 ARG A C 1
ATOM 733 O O . ARG A 1 91 ? -46.267 11.251 11.306 1.00 38.91 91 ARG A O 1
ATOM 740 N N . ASN A 1 92 ? -44.823 9.894 12.419 1.00 40.00 92 ASN A N 1
ATOM 741 C CA . ASN A 1 92 ? -44.272 9.054 11.346 1.00 40.00 92 ASN A CA 1
ATOM 742 C C . ASN A 1 92 ? -43.300 9.698 10.349 1.00 40.00 92 ASN A C 1
ATOM 744 O O . ASN A 1 92 ? -43.724 10.185 9.318 1.00 40.00 92 ASN A O 1
ATOM 748 N N . GLU A 1 93 ? -41.993 9.567 10.642 1.00 34.41 93 GLU A N 1
ATOM 749 C CA . GLU A 1 93 ? -40.935 9.167 9.675 1.00 34.41 93 GLU A CA 1
ATOM 750 C C . GLU A 1 93 ? -39.542 8.998 10.346 1.00 34.41 93 GLU A C 1
ATOM 752 O O . GLU A 1 93 ? -38.494 9.312 9.792 1.00 34.41 93 GLU A O 1
ATOM 757 N N . ARG A 1 94 ? -39.484 8.499 11.592 1.00 38.28 94 ARG A N 1
ATOM 758 C CA . ARG A 1 94 ? -38.235 8.437 12.394 1.00 38.28 94 ARG A CA 1
ATOM 759 C C . ARG A 1 94 ? -37.728 7.029 12.722 1.00 38.28 94 ARG A C 1
ATOM 761 O O . ARG A 1 94 ? -37.037 6.852 13.718 1.00 38.28 94 ARG A O 1
ATOM 768 N N . ALA A 1 95 ? -38.026 6.024 11.900 1.00 35.41 95 ALA A N 1
ATOM 769 C CA . ALA A 1 95 ? -37.579 4.654 12.180 1.00 35.41 95 ALA A CA 1
ATOM 770 C C . ALA A 1 95 ? -36.251 4.245 11.505 1.00 35.41 95 ALA A C 1
ATOM 772 O O . ALA A 1 95 ? -35.581 3.362 12.028 1.00 35.41 95 ALA A O 1
ATOM 773 N N . ASN A 1 96 ? -35.804 4.905 10.424 1.00 37.47 96 ASN A N 1
ATOM 774 C CA . ASN A 1 96 ? -34.640 4.416 9.656 1.00 37.47 96 ASN A CA 1
ATOM 775 C C . ASN A 1 96 ? -33.309 5.162 9.881 1.00 37.47 96 ASN A C 1
ATOM 777 O O . ASN A 1 96 ? -32.268 4.638 9.501 1.00 37.47 96 ASN A O 1
ATOM 781 N N . ASN A 1 97 ? -33.294 6.321 10.554 1.00 37.59 97 ASN A N 1
ATOM 782 C CA . ASN A 1 97 ? -32.057 7.101 10.784 1.00 37.59 97 ASN A CA 1
ATOM 783 C C . ASN A 1 97 ? -31.488 7.016 12.213 1.00 37.59 97 ASN A C 1
ATOM 785 O O . ASN A 1 97 ? -30.342 7.393 12.447 1.00 37.59 97 ASN A O 1
ATOM 789 N N . VAL A 1 98 ? -32.231 6.453 13.171 1.00 37.91 98 VAL A N 1
ATOM 790 C CA . VAL A 1 98 ? -31.802 6.392 14.585 1.00 37.91 98 VAL A CA 1
ATOM 791 C C . VAL A 1 98 ? -30.647 5.397 14.796 1.00 37.91 98 VAL A C 1
ATOM 793 O O . VAL A 1 98 ? -29.830 5.562 15.702 1.00 37.91 98 VAL A O 1
ATOM 796 N N . GLY A 1 99 ? -30.514 4.395 13.918 1.00 33.88 99 GLY A N 1
ATOM 797 C CA . GLY A 1 99 ? -29.407 3.434 13.955 1.00 33.88 99 GLY A CA 1
ATOM 798 C C . GLY A 1 99 ? -28.057 4.000 13.494 1.00 33.88 99 GLY A C 1
ATOM 799 O O . GLY A 1 99 ? -27.016 3.536 13.963 1.00 33.88 99 GLY A O 1
ATOM 800 N N . TYR A 1 100 ? -28.057 5.009 12.614 1.00 38.16 100 TYR A N 1
ATOM 801 C CA . TYR A 1 100 ? -26.835 5.634 12.091 1.00 38.16 100 TYR A CA 1
ATOM 802 C C . TYR A 1 100 ? -26.276 6.685 13.060 1.00 38.16 100 TYR A C 1
ATOM 804 O O . TYR A 1 100 ? -25.088 6.638 13.383 1.00 38.16 100 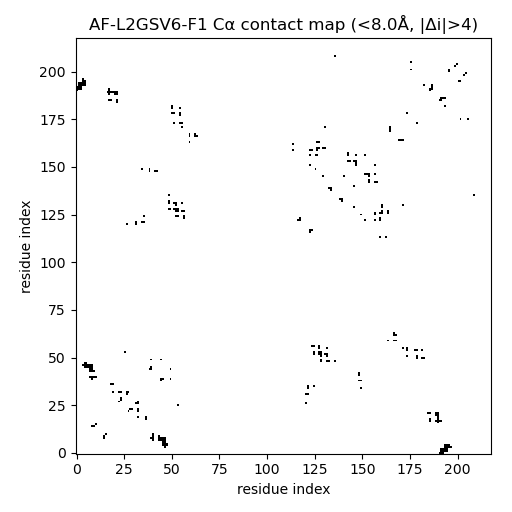TYR A O 1
ATOM 812 N N . ASP A 1 101 ? -27.126 7.551 13.620 1.00 35.31 101 ASP A N 1
ATOM 813 C CA . ASP A 1 101 ? -26.696 8.595 14.566 1.00 35.31 101 ASP A CA 1
ATOM 814 C C . ASP A 1 101 ? -26.192 8.022 15.901 1.00 35.31 101 ASP A C 1
ATOM 816 O O . ASP A 1 101 ? -25.182 8.478 16.445 1.00 35.31 101 ASP A O 1
ATOM 820 N N . ALA A 1 102 ? -26.802 6.941 16.402 1.00 38.66 102 ALA A N 1
ATOM 821 C CA . ALA A 1 102 ? -26.312 6.258 17.602 1.00 38.66 102 ALA A CA 1
ATOM 822 C C . ALA A 1 102 ? -24.950 5.562 17.382 1.00 38.66 102 ALA A C 1
ATOM 824 O O . ALA A 1 102 ? -24.153 5.441 18.320 1.00 38.66 102 ALA A O 1
ATOM 825 N N . LYS A 1 103 ? -24.656 5.126 16.146 1.00 45.50 103 LYS A N 1
ATOM 826 C CA . LYS A 1 103 ? -23.347 4.571 15.758 1.00 45.50 103 LYS A CA 1
ATOM 827 C C . LYS A 1 103 ? -22.276 5.665 15.724 1.00 45.50 103 LYS A C 1
ATOM 829 O O . LYS A 1 103 ? -21.186 5.445 16.245 1.00 45.50 103 LYS A O 1
ATOM 834 N N . ILE A 1 104 ? -22.600 6.843 15.186 1.00 40.69 104 ILE A N 1
ATOM 835 C CA . ILE A 1 104 ? -21.685 7.993 15.078 1.00 40.69 104 ILE A CA 1
ATOM 836 C C . ILE A 1 104 ? -21.309 8.531 16.471 1.00 40.69 104 ILE A C 1
ATOM 838 O O . ILE A 1 104 ? -20.124 8.685 16.770 1.00 40.69 104 ILE A O 1
ATOM 842 N N . CYS A 1 105 ? -22.277 8.689 17.382 1.00 39.69 105 CYS A N 1
ATOM 843 C CA . CYS A 1 105 ? -22.017 9.175 18.745 1.00 39.69 105 CYS A CA 1
ATOM 844 C C . CYS A 1 105 ? -21.149 8.225 19.596 1.00 39.69 105 CYS A C 1
ATOM 846 O O . CYS A 1 105 ? -20.350 8.689 20.410 1.00 39.69 105 CYS A O 1
ATOM 848 N N . ARG A 1 106 ? -21.241 6.899 19.393 1.00 44.84 106 ARG A N 1
ATOM 849 C CA . ARG A 1 106 ? -20.392 5.906 20.091 1.00 44.84 106 ARG A CA 1
ATOM 850 C C . ARG A 1 106 ? -18.968 5.809 19.534 1.00 44.84 106 ARG A C 1
ATOM 852 O O . ARG A 1 106 ? -18.090 5.262 20.200 1.00 44.84 106 ARG A O 1
ATOM 859 N N . LEU A 1 107 ? -18.723 6.335 18.334 1.00 46.97 107 LEU A N 1
ATOM 860 C CA . LEU A 1 107 ? -17.433 6.243 17.655 1.00 46.97 107 LEU A CA 1
ATOM 861 C C . LEU A 1 107 ? -16.549 7.476 17.848 1.00 46.97 107 LEU A C 1
ATOM 863 O O . LEU A 1 107 ? -15.367 7.379 17.551 1.00 46.97 107 LEU A O 1
ATOM 867 N N . ASN A 1 108 ? -17.038 8.589 18.405 1.00 48.31 108 ASN A N 1
ATOM 868 C CA . ASN A 1 108 ? -16.239 9.814 18.577 1.00 48.31 108 ASN A CA 1
ATOM 869 C C . ASN A 1 108 ? -14.953 9.615 19.410 1.00 48.31 108 ASN A C 1
ATOM 871 O O . ASN A 1 108 ? -13.930 10.232 19.122 1.00 48.31 108 ASN A O 1
ATOM 875 N N . GLY A 1 109 ? -14.956 8.715 20.400 1.00 49.50 109 GLY A N 1
ATOM 876 C CA . GLY A 1 109 ? -13.751 8.346 21.160 1.00 49.50 109 GLY A CA 1
ATOM 877 C C . GLY A 1 109 ? -12.759 7.494 20.345 1.00 49.50 109 GLY A C 1
ATOM 878 O O . GLY A 1 109 ? -11.604 7.898 20.178 1.00 49.50 109 GLY A O 1
ATOM 879 N N . PRO A 1 110 ? -13.189 6.339 19.799 1.00 49.34 110 PRO A N 1
ATOM 880 C CA . PRO A 1 110 ? -12.370 5.505 18.916 1.00 49.34 110 PRO A CA 1
ATOM 881 C C . PRO A 1 110 ? -11.876 6.223 17.650 1.00 49.34 110 PRO A C 1
ATOM 883 O O . PRO A 1 110 ? -10.693 6.136 17.351 1.00 49.34 110 PRO A O 1
ATOM 886 N N . LEU A 1 111 ? -12.719 6.993 16.952 1.00 47.47 111 LEU A N 1
ATOM 887 C CA . LEU A 1 111 ? -12.365 7.782 15.761 1.00 47.47 111 LEU A CA 1
ATOM 888 C C . LEU A 1 111 ? -11.286 8.818 16.060 1.00 47.47 111 LEU A C 1
ATOM 890 O O . LEU A 1 111 ? -10.369 8.968 15.266 1.00 47.47 111 LEU A O 1
ATOM 894 N N . LYS A 1 112 ? -11.345 9.503 17.208 1.00 50.41 112 LYS A N 1
ATOM 895 C CA . LYS A 1 112 ? -10.345 10.515 17.592 1.00 50.41 112 LYS A CA 1
ATOM 896 C C . LYS A 1 112 ? -9.005 9.892 18.010 1.00 50.41 112 LYS A C 1
ATOM 898 O O . LYS A 1 112 ? -7.950 10.481 17.792 1.00 50.41 112 LYS A O 1
ATOM 903 N N . LYS A 1 113 ? -9.034 8.684 18.585 1.00 51.56 113 LYS A N 1
ATOM 904 C CA . LYS A 1 113 ? -7.835 7.882 18.893 1.00 51.56 113 LYS A CA 1
ATOM 905 C C . LYS A 1 113 ? -7.254 7.190 17.650 1.00 51.56 113 LYS A C 1
ATOM 907 O O . LYS A 1 113 ? -6.053 6.944 17.595 1.00 51.56 113 LYS A O 1
ATOM 912 N N . LEU A 1 114 ? -8.081 6.881 16.653 1.00 53.34 114 LEU A N 1
ATOM 913 C CA . LEU A 1 114 ? -7.637 6.307 15.382 1.00 53.34 114 LEU A CA 1
ATOM 914 C C . LEU A 1 114 ? -7.229 7.366 14.353 1.00 53.34 114 LEU A C 1
ATOM 916 O O . LEU A 1 114 ? -6.322 7.104 13.574 1.00 53.34 114 LEU A O 1
ATOM 920 N N . SER A 1 115 ? -7.777 8.580 14.393 1.00 51.84 115 SER A N 1
ATOM 921 C CA . SER A 1 115 ? -7.328 9.692 13.545 1.00 51.84 115 SER A CA 1
ATOM 922 C C . SER A 1 115 ? -5.919 10.169 13.901 1.00 51.84 115 SER A C 1
ATOM 924 O O . SER A 1 115 ? -5.190 10.645 13.037 1.00 51.84 115 SER A O 1
ATOM 926 N N . SER A 1 116 ? -5.479 9.975 15.149 1.00 55.78 116 SER A N 1
ATOM 927 C CA . SER A 1 116 ? -4.068 10.134 15.511 1.00 55.78 116 SER A CA 1
ATOM 928 C C . SER A 1 116 ? -3.193 8.989 14.992 1.00 55.78 116 SER A C 1
ATOM 930 O O . SER A 1 116 ? -2.030 9.230 14.685 1.00 55.78 116 SER A O 1
ATOM 932 N N . SER A 1 117 ? -3.746 7.781 14.823 1.00 51.09 117 SER A N 1
ATOM 933 C CA . SER A 1 117 ? -3.065 6.637 14.190 1.00 51.09 117 SER A CA 1
ATOM 934 C C . SER A 1 117 ? -3.012 6.755 12.660 1.00 51.09 117 SER A C 1
ATOM 936 O O . SER A 1 117 ? -2.061 6.278 12.052 1.00 51.09 117 SER A O 1
ATOM 938 N N . LEU A 1 118 ? -3.966 7.460 12.040 1.00 57.66 118 LEU A N 1
ATOM 939 C CA . LEU A 1 118 ? -3.924 7.855 10.625 1.00 57.66 118 LEU A CA 1
ATOM 940 C C . LEU A 1 118 ? -2.799 8.847 10.299 1.00 57.66 118 LEU A C 1
ATOM 942 O O . LEU A 1 118 ? -2.509 9.047 9.126 1.00 57.66 118 LEU A O 1
ATOM 946 N N . LYS A 1 119 ? -2.154 9.455 11.305 1.00 65.62 119 LYS A N 1
ATOM 947 C CA . LYS A 1 119 ? -0.960 10.287 11.085 1.00 65.62 119 LYS A CA 1
ATOM 948 C C . LYS A 1 119 ? 0.274 9.466 10.715 1.00 65.62 119 LYS A C 1
ATOM 950 O O . LYS A 1 119 ? 1.272 10.040 10.290 1.00 65.62 119 LYS A O 1
ATOM 955 N N . ASP A 1 120 ? 0.236 8.151 10.925 1.00 86.00 120 ASP A N 1
ATOM 956 C CA . ASP A 1 120 ? 1.302 7.261 10.491 1.00 86.00 120 ASP A CA 1
ATOM 957 C C . ASP A 1 120 ? 0.977 6.707 9.098 1.00 86.00 120 ASP A C 1
ATOM 959 O O . ASP A 1 120 ? 0.308 5.679 8.943 1.00 86.00 120 ASP A O 1
ATOM 963 N N . ASP A 1 121 ? 1.492 7.391 8.075 1.00 89.38 121 ASP A N 1
ATOM 964 C CA . ASP A 1 121 ? 1.337 6.983 6.678 1.00 89.38 121 ASP A CA 1
ATOM 965 C C . ASP A 1 121 ? 1.818 5.548 6.425 1.00 89.38 121 ASP A C 1
ATOM 967 O O . ASP A 1 121 ? 1.292 4.856 5.553 1.00 89.38 121 ASP A O 1
ATOM 971 N N . TYR A 1 122 ? 2.824 5.077 7.173 1.00 93.88 122 TYR A N 1
ATOM 972 C CA . TYR A 1 122 ? 3.338 3.723 7.007 1.00 93.88 122 TYR A CA 1
ATOM 973 C C . TYR A 1 122 ? 2.339 2.683 7.513 1.00 93.88 122 TYR A C 1
ATOM 975 O O . TYR A 1 122 ? 2.107 1.674 6.845 1.00 93.88 122 TYR A O 1
ATOM 983 N N . LEU A 1 123 ? 1.737 2.931 8.676 1.00 93.50 123 LEU A N 1
ATOM 984 C CA . LEU A 1 123 ? 0.723 2.059 9.259 1.00 93.50 123 LEU A CA 1
ATOM 985 C C . LEU A 1 123 ? -0.520 1.980 8.361 1.00 93.50 123 LEU A C 1
ATOM 987 O O . LEU A 1 123 ? -1.015 0.884 8.082 1.00 93.50 123 LEU A O 1
ATOM 991 N N . LEU A 1 124 ? -0.978 3.127 7.854 1.00 93.25 124 LEU A N 1
ATOM 992 C CA . LEU A 1 124 ? -2.110 3.183 6.934 1.00 93.25 124 LEU A CA 1
ATOM 993 C C . LEU A 1 124 ? -1.796 2.500 5.597 1.00 93.25 124 LEU A C 1
ATOM 995 O O . LEU A 1 124 ? -2.625 1.749 5.073 1.00 93.25 124 LEU A O 1
ATOM 999 N N . PHE A 1 125 ? -0.590 2.705 5.063 1.00 95.75 125 PHE A N 1
ATOM 1000 C CA . PHE A 1 125 ? -0.139 2.008 3.865 1.00 95.75 125 PHE A CA 1
ATOM 1001 C C . PHE A 1 125 ? -0.098 0.492 4.070 1.00 95.75 125 PHE A C 1
ATOM 1003 O O . PHE A 1 125 ? -0.582 -0.246 3.216 1.00 95.75 125 PHE A O 1
ATOM 1010 N N . ALA A 1 126 ? 0.438 0.013 5.196 1.00 96.50 126 ALA A N 1
ATOM 1011 C CA . ALA A 1 126 ? 0.520 -1.414 5.493 1.00 96.50 126 ALA A CA 1
ATOM 1012 C C . ALA A 1 126 ? -0.869 -2.068 5.537 1.00 96.50 126 ALA A C 1
ATOM 1014 O O . ALA A 1 126 ? -1.070 -3.111 4.916 1.00 96.50 126 ALA A O 1
ATOM 1015 N N . ALA A 1 127 ? -1.841 -1.439 6.202 1.00 95.50 127 ALA A N 1
ATOM 1016 C CA . ALA A 1 127 ? -3.221 -1.922 6.220 1.00 95.50 127 ALA A CA 1
ATOM 1017 C C . ALA A 1 127 ? -3.857 -1.902 4.819 1.00 95.50 127 ALA A C 1
ATOM 1019 O O . ALA A 1 127 ? -4.459 -2.889 4.397 1.00 95.50 127 ALA A O 1
ATOM 1020 N N . SER A 1 128 ? -3.659 -0.815 4.068 1.00 96.00 128 SER A N 1
ATOM 1021 C CA . SER A 1 128 ? -4.156 -0.686 2.691 1.00 96.00 128 SER A CA 1
ATOM 1022 C C . SER A 1 128 ? -3.559 -1.752 1.771 1.00 96.00 128 SER A C 1
ATOM 1024 O O . SER A 1 128 ? -4.259 -2.297 0.920 1.00 96.00 128 SER A O 1
ATOM 1026 N N . LEU A 1 129 ? -2.282 -2.093 1.962 1.00 96.62 129 LEU A N 1
ATOM 1027 C CA . LEU A 1 129 ? -1.598 -3.150 1.228 1.00 96.62 129 LEU A CA 1
ATOM 1028 C C . LEU A 1 129 ? -2.159 -4.531 1.568 1.00 96.62 129 LEU A C 1
ATOM 1030 O O . LEU A 1 129 ? -2.441 -5.288 0.646 1.00 96.62 129 LEU A O 1
ATOM 1034 N N . ILE A 1 130 ? -2.376 -4.843 2.850 1.00 95.88 130 ILE A N 1
ATOM 1035 C CA . ILE A 1 130 ? -2.994 -6.111 3.276 1.00 95.88 130 ILE A CA 1
ATOM 1036 C C . ILE A 1 130 ? -4.366 -6.280 2.618 1.00 95.88 130 ILE A C 1
ATOM 1038 O O . ILE A 1 130 ? -4.608 -7.292 1.960 1.00 95.88 130 ILE A O 1
ATOM 1042 N N . ILE A 1 131 ? -5.228 -5.268 2.731 1.00 94.88 131 ILE A N 1
ATOM 1043 C CA . ILE A 1 131 ? -6.565 -5.263 2.122 1.00 94.88 131 ILE A CA 1
ATOM 1044 C C . ILE A 1 131 ? -6.459 -5.458 0.611 1.00 94.88 131 ILE A C 1
ATOM 1046 O O . ILE A 1 131 ? -7.096 -6.344 0.053 1.00 94.88 131 ILE A O 1
ATOM 1050 N N . THR A 1 132 ? -5.590 -4.689 -0.043 1.00 92.31 132 THR A N 1
ATOM 1051 C CA . THR A 1 132 ? -5.374 -4.789 -1.489 1.00 92.31 132 THR A CA 1
ATOM 1052 C C . THR A 1 132 ? -4.933 -6.188 -1.890 1.00 92.31 132 THR A C 1
ATOM 1054 O O . THR A 1 132 ? -5.430 -6.717 -2.872 1.00 92.31 132 THR A O 1
ATOM 1057 N N . THR A 1 133 ? -4.031 -6.825 -1.143 1.00 90.94 133 THR A N 1
ATOM 1058 C CA . THR A 1 133 ? -3.601 -8.191 -1.466 1.00 90.94 133 THR A CA 1
ATOM 1059 C C . THR A 1 133 ? -4.709 -9.224 -1.281 1.00 90.94 133 THR A C 1
ATOM 1061 O O . THR A 1 133 ? -4.758 -10.156 -2.070 1.00 90.94 133 THR A O 1
ATOM 1064 N N . LYS A 1 134 ? -5.611 -9.039 -0.305 1.00 90.25 134 LYS A N 1
ATOM 1065 C CA . LYS A 1 134 ? -6.797 -9.896 -0.094 1.00 90.25 134 LYS A CA 1
ATOM 1066 C C . LYS A 1 134 ? -7.828 -9.775 -1.209 1.00 90.25 134 LYS A C 1
ATOM 1068 O O . LYS A 1 134 ? -8.586 -10.706 -1.428 1.00 90.25 134 LYS A O 1
ATOM 1073 N N . ILE A 1 135 ? -7.852 -8.631 -1.884 1.00 86.50 135 ILE A N 1
ATOM 1074 C CA . ILE A 1 135 ? -8.655 -8.425 -3.086 1.00 86.50 135 ILE A CA 1
ATOM 1075 C C . ILE A 1 135 ? -7.901 -9.028 -4.277 1.00 86.50 135 ILE A C 1
ATOM 1077 O O . ILE A 1 135 ? -8.395 -9.873 -4.989 1.00 86.50 135 ILE A O 1
ATOM 1081 N N . LEU A 1 136 ? -6.648 -8.659 -4.510 1.00 81.62 136 LEU A N 1
ATOM 1082 C CA . LEU A 1 136 ? -5.985 -9.030 -5.761 1.00 81.62 136 LEU A CA 1
ATOM 1083 C C . LEU A 1 136 ? -5.598 -10.506 -5.895 1.00 81.62 136 LEU A C 1
ATOM 1085 O O . LEU A 1 136 ? -5.327 -10.931 -7.015 1.00 81.62 136 LEU A O 1
ATOM 1089 N N . PHE A 1 137 ? -5.471 -11.258 -4.802 1.00 82.50 137 PHE A N 1
ATOM 1090 C CA . PHE A 1 137 ? -4.872 -12.590 -4.833 1.00 82.50 137 PHE A CA 1
ATOM 1091 C C . PHE A 1 137 ? -5.662 -13.599 -3.999 1.00 82.50 137 PHE A C 1
ATOM 1093 O O . PHE A 1 137 ? -5.979 -13.334 -2.842 1.00 82.50 137 PHE A O 1
ATOM 1100 N N . ASP A 1 138 ? -5.855 -14.800 -4.550 1.00 75.94 138 ASP A N 1
ATOM 1101 C CA . ASP A 1 138 ? -6.499 -15.922 -3.848 1.00 75.94 138 ASP A CA 1
ATOM 1102 C C . ASP A 1 138 ? -5.670 -16.415 -2.652 1.00 75.94 138 ASP A C 1
ATOM 1104 O O . ASP A 1 138 ? -6.195 -16.847 -1.627 1.00 75.94 138 ASP A O 1
ATOM 1108 N N . TYR A 1 139 ? -4.343 -16.331 -2.776 1.00 80.56 139 TYR A N 1
ATOM 1109 C CA . TYR A 1 139 ? -3.399 -16.736 -1.743 1.00 80.56 139 TYR A CA 1
ATOM 1110 C C . TYR A 1 139 ? -2.713 -15.509 -1.154 1.00 80.56 139 TYR A C 1
ATOM 1112 O O . TYR A 1 139 ? -1.909 -14.843 -1.811 1.00 80.56 139 TYR A O 1
ATOM 1120 N N . VAL A 1 140 ? -2.992 -15.246 0.120 1.00 88.31 140 VAL A N 1
ATOM 1121 C CA . VAL A 1 140 ? -2.416 -14.129 0.873 1.00 88.31 140 VAL A CA 1
ATOM 1122 C C . VAL A 1 140 ? -1.642 -14.603 2.091 1.00 88.31 140 VAL A C 1
ATOM 1124 O O . VAL A 1 140 ? -1.936 -15.642 2.679 1.00 88.31 140 VAL A O 1
ATOM 1127 N N . TYR A 1 141 ? -0.652 -13.811 2.504 1.00 89.50 141 TYR A N 1
ATOM 1128 C CA . TYR A 1 141 ? 0.059 -14.060 3.752 1.00 89.50 141 TYR A CA 1
ATOM 1129 C C . TYR A 1 141 ? -0.875 -13.944 4.959 1.00 89.50 141 TYR A C 1
ATOM 1131 O O . TYR A 1 141 ? -1.739 -13.063 5.018 1.00 89.50 141 TYR A O 1
ATOM 1139 N N . ALA A 1 142 ? -0.635 -14.783 5.967 1.00 93.88 142 ALA A N 1
ATOM 1140 C CA . ALA A 1 142 ? -1.292 -14.649 7.257 1.00 93.88 142 ALA A CA 1
ATOM 1141 C C . ALA A 1 142 ? -0.910 -13.316 7.923 1.00 93.88 142 ALA A C 1
ATOM 1143 O O . ALA A 1 142 ? 0.192 -12.790 7.737 1.00 93.88 142 ALA A O 1
ATOM 1144 N N . THR A 1 143 ? -1.788 -12.774 8.770 1.00 92.31 143 THR A N 1
ATOM 1145 C CA . THR A 1 143 ? -1.513 -11.519 9.494 1.00 92.31 143 THR A CA 1
ATOM 1146 C C . THR A 1 143 ? -0.250 -11.607 10.362 1.00 92.31 143 THR A C 1
ATOM 1148 O O . THR A 1 143 ? 0.456 -10.617 10.547 1.00 92.31 143 THR A O 1
ATOM 1151 N N . THR A 1 144 ? 0.083 -12.794 10.873 1.00 96.31 144 THR A N 1
ATOM 1152 C CA . THR A 1 144 ? 1.328 -13.050 11.615 1.00 96.31 144 THR A CA 1
ATOM 1153 C C . THR A 1 144 ? 2.572 -12.851 10.749 1.00 96.31 144 THR A C 1
ATOM 1155 O O . THR A 1 144 ? 3.572 -12.318 11.229 1.00 96.31 144 THR A O 1
ATOM 1158 N N . ASP A 1 145 ? 2.519 -13.203 9.468 1.00 96.12 145 ASP A N 1
ATOM 1159 C CA . ASP A 1 145 ? 3.618 -12.975 8.531 1.00 96.12 145 ASP A CA 1
ATOM 1160 C C . ASP A 1 145 ? 3.691 -11.511 8.099 1.00 96.12 145 ASP A C 1
ATOM 1162 O O . ASP A 1 145 ? 4.779 -10.931 8.072 1.00 96.12 145 ASP A O 1
ATOM 1166 N N . TRP A 1 146 ? 2.541 -10.860 7.897 1.00 96.25 146 TRP A N 1
ATOM 1167 C CA . TRP A 1 146 ? 2.487 -9.408 7.722 1.00 96.25 146 TRP A CA 1
ATOM 1168 C C . TRP A 1 146 ? 3.083 -8.655 8.911 1.00 96.25 146 TRP A C 1
ATOM 1170 O O . TRP A 1 146 ? 3.809 -7.682 8.716 1.00 96.25 146 TRP A O 1
ATOM 1180 N N . SER A 1 147 ? 2.857 -9.122 10.139 1.00 96.38 147 SER A N 1
ATOM 1181 C CA . SER A 1 147 ? 3.469 -8.560 11.347 1.00 96.38 147 SER A CA 1
ATOM 1182 C C . SER A 1 147 ? 4.999 -8.680 11.314 1.00 96.38 147 SER A C 1
ATOM 1184 O O . SER A 1 147 ? 5.709 -7.696 11.542 1.00 96.38 147 SER A O 1
ATOM 1186 N N . LYS A 1 148 ? 5.536 -9.842 10.914 1.00 95.62 148 LYS A N 1
ATOM 1187 C CA . LYS A 1 148 ? 6.989 -10.039 10.743 1.00 95.62 148 LYS A CA 1
ATOM 1188 C C . LYS A 1 148 ? 7.579 -9.140 9.653 1.00 95.62 148 LYS A C 1
ATOM 1190 O O . LYS A 1 148 ? 8.696 -8.641 9.834 1.00 95.62 148 LYS A O 1
ATOM 1195 N N . LEU A 1 149 ? 6.862 -8.951 8.541 1.00 94.44 149 LEU A N 1
ATOM 1196 C CA . LEU A 1 149 ? 7.287 -8.131 7.400 1.00 94.44 149 LEU A CA 1
ATOM 1197 C C . LEU A 1 149 ? 7.273 -6.637 7.733 1.00 94.44 149 LEU A C 1
ATOM 1199 O O . LEU A 1 149 ? 8.259 -5.941 7.498 1.00 94.44 149 LEU A O 1
ATOM 1203 N N . THR A 1 150 ? 6.169 -6.158 8.301 1.00 94.81 150 THR A N 1
ATOM 1204 C CA . THR A 1 150 ? 5.934 -4.731 8.562 1.00 94.81 150 THR A CA 1
ATOM 1205 C C . THR A 1 150 ? 6.595 -4.233 9.841 1.00 94.81 150 THR A C 1
ATOM 1207 O O . THR A 1 150 ? 6.789 -3.026 9.985 1.00 94.81 150 THR A O 1
ATOM 1210 N N . LYS A 1 151 ? 6.960 -5.147 10.752 1.00 94.88 151 LYS A N 1
ATOM 1211 C CA . LYS A 1 151 ? 7.395 -4.846 12.126 1.00 94.88 151 LYS A CA 1
ATOM 1212 C C . LYS A 1 151 ? 6.318 -4.153 12.968 1.00 94.88 151 LYS A C 1
ATOM 1214 O O . LYS A 1 151 ? 6.635 -3.516 13.965 1.00 94.88 151 LYS A O 1
ATOM 1219 N N . LEU A 1 152 ? 5.053 -4.305 12.580 1.00 94.00 152 LEU A N 1
ATOM 1220 C CA . LEU A 1 152 ? 3.885 -3.868 13.339 1.00 94.00 152 LEU A CA 1
ATOM 1221 C C . LEU A 1 152 ? 3.309 -5.051 14.110 1.00 94.00 152 LEU A C 1
ATOM 1223 O O . LEU A 1 152 ? 3.413 -6.197 13.671 1.00 94.00 152 LEU A O 1
ATOM 1227 N N . THR A 1 153 ? 2.684 -4.799 15.255 1.00 95.25 153 THR A N 1
ATOM 1228 C CA . THR A 1 153 ? 2.012 -5.871 16.000 1.00 95.25 153 THR A CA 1
ATOM 1229 C C . THR A 1 153 ? 0.770 -6.353 15.249 1.00 95.25 153 THR A C 1
ATOM 1231 O O . THR A 1 153 ? 0.098 -5.579 14.567 1.00 95.25 153 THR A O 1
ATOM 1234 N N . VAL A 1 154 ? 0.411 -7.629 15.421 1.00 95.50 154 VAL A N 1
ATOM 1235 C CA . VAL A 1 154 ? -0.839 -8.191 14.870 1.00 95.50 154 VAL A CA 1
ATOM 1236 C C . VAL A 1 154 ? -2.058 -7.371 15.308 1.00 95.50 154 VAL A C 1
ATOM 1238 O O . VAL A 1 154 ? -2.970 -7.146 14.518 1.00 95.50 154 VAL A O 1
ATOM 1241 N N . LYS A 1 155 ? -2.053 -6.871 16.551 1.00 92.81 155 LYS A N 1
ATOM 1242 C CA . LYS A 1 155 ? -3.110 -6.004 17.078 1.00 92.81 155 LYS A CA 1
ATOM 1243 C C . LYS A 1 155 ? -3.229 -4.700 16.284 1.00 92.81 155 LYS A C 1
ATOM 1245 O O . LYS A 1 155 ? -4.324 -4.397 15.827 1.00 92.81 155 LYS A O 1
ATOM 1250 N N . GLN A 1 156 ? -2.122 -3.982 16.070 1.00 91.94 156 GLN A N 1
ATOM 1251 C CA . GLN A 1 156 ? -2.118 -2.744 15.278 1.00 91.94 156 GLN A CA 1
ATOM 1252 C C . GLN A 1 156 ? -2.611 -2.983 13.849 1.00 91.94 156 GLN A C 1
ATOM 1254 O O . GLN A 1 156 ? -3.447 -2.229 13.361 1.00 91.94 156 GLN A O 1
ATOM 1259 N N . LEU A 1 157 ? -2.130 -4.047 13.197 1.00 94.19 157 LEU A N 1
ATOM 1260 C CA . LEU A 1 157 ? -2.553 -4.387 11.838 1.00 94.19 157 LEU A CA 1
ATOM 1261 C C . LEU A 1 157 ? -4.061 -4.643 11.768 1.00 94.19 157 LEU A C 1
ATOM 1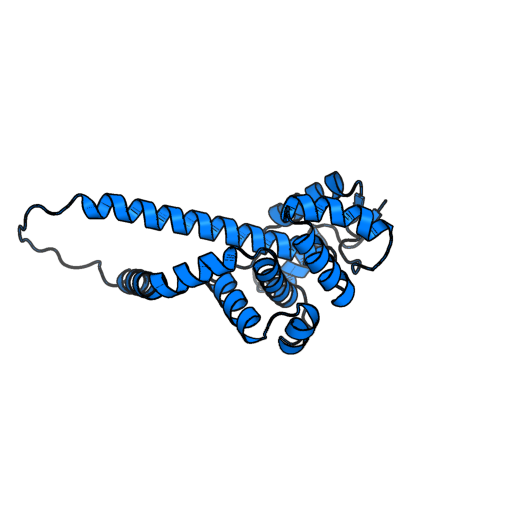263 O O . LEU A 1 157 ? -4.738 -4.044 10.940 1.00 94.19 157 LEU A O 1
ATOM 1267 N N . ASN A 1 158 ? -4.596 -5.468 12.670 1.00 93.56 158 ASN A N 1
ATOM 1268 C CA . ASN A 1 158 ? -6.023 -5.788 12.702 1.00 93.56 158 ASN A CA 1
ATOM 1269 C C . ASN A 1 158 ? -6.898 -4.568 13.032 1.00 93.56 158 ASN A C 1
ATOM 1271 O O . ASN A 1 158 ? -7.980 -4.420 12.469 1.00 93.56 158 ASN A O 1
ATOM 1275 N N . GLU A 1 159 ? -6.467 -3.714 13.963 1.00 92.12 159 GLU A N 1
ATOM 1276 C CA . GLU A 1 159 ? -7.206 -2.504 14.339 1.00 92.12 159 GLU A CA 1
ATOM 1277 C C . GLU A 1 159 ? -7.304 -1.527 13.163 1.00 92.12 159 GLU A C 1
ATOM 1279 O O . GLU A 1 159 ? -8.396 -1.046 12.855 1.00 92.12 159 GLU A O 1
ATOM 1284 N N . VAL A 1 160 ? -6.191 -1.280 12.469 1.00 91.25 160 VAL A N 1
ATOM 1285 C CA . VAL A 1 160 ? -6.158 -0.338 11.343 1.00 91.25 160 VAL A CA 1
ATOM 1286 C C . VAL A 1 160 ? -6.812 -0.926 10.099 1.00 91.25 160 VAL A C 1
ATOM 1288 O O . VAL A 1 160 ? -7.538 -0.212 9.416 1.00 91.25 160 VAL A O 1
ATOM 1291 N N . GLU A 1 161 ? -6.648 -2.223 9.831 1.00 93.88 161 GLU A N 1
ATOM 1292 C CA . GLU A 1 161 ? -7.365 -2.904 8.748 1.00 93.88 161 GLU A CA 1
ATOM 1293 C C . GLU A 1 161 ? -8.885 -2.765 8.914 1.00 93.88 161 GLU A C 1
ATOM 1295 O O . GLU A 1 161 ? -9.567 -2.290 8.005 1.00 93.88 161 GLU A O 1
ATOM 1300 N N . ARG A 1 162 ? -9.422 -3.107 10.094 1.00 91.75 162 ARG A N 1
ATOM 1301 C CA . ARG A 1 162 ? -10.861 -2.963 10.378 1.00 91.75 162 ARG A CA 1
ATOM 1302 C C . ARG A 1 162 ? -11.331 -1.528 10.225 1.00 91.75 162 ARG A C 1
ATOM 1304 O O . ARG A 1 162 ? -12.445 -1.298 9.772 1.00 91.75 162 ARG A O 1
ATOM 1311 N N . TYR A 1 163 ? -10.500 -0.573 10.617 1.00 87.62 163 TYR A N 1
ATOM 1312 C CA . TYR A 1 163 ? -10.838 0.833 10.509 1.00 87.62 163 TYR A CA 1
ATOM 1313 C C . TYR A 1 163 ? -10.871 1.332 9.067 1.00 87.62 163 TYR A C 1
ATOM 1315 O O . TYR A 1 163 ? -11.815 2.022 8.697 1.00 87.62 163 TYR A O 1
ATOM 1323 N N . VAL A 1 164 ? -9.894 0.948 8.242 1.00 91.12 164 VAL A N 1
ATOM 1324 C CA . VAL A 1 164 ? -9.901 1.248 6.804 1.00 91.12 164 VAL A CA 1
ATOM 1325 C C . VAL A 1 164 ? -11.164 0.687 6.156 1.00 91.12 164 VAL A C 1
ATOM 1327 O O . VAL A 1 164 ? -11.866 1.413 5.456 1.00 91.12 164 VAL A O 1
ATOM 1330 N N . LEU A 1 165 ? -11.491 -0.579 6.433 1.00 92.12 165 LEU A N 1
ATOM 1331 C CA . LEU A 1 165 ? -12.705 -1.214 5.918 1.00 92.12 165 LEU A CA 1
ATOM 1332 C C . LEU A 1 165 ? -13.968 -0.501 6.401 1.00 92.12 165 LEU A C 1
ATOM 1334 O O . LEU A 1 165 ? -14.869 -0.251 5.610 1.00 92.12 165 LEU A O 1
ATOM 1338 N N . PHE A 1 166 ? -14.017 -0.120 7.677 1.00 88.88 166 PHE A N 1
ATOM 1339 C CA . PHE A 1 166 ? -15.136 0.626 8.241 1.00 88.88 166 PHE A CA 1
ATOM 1340 C C . PHE A 1 166 ? -15.314 2.001 7.582 1.00 88.88 166 PHE A C 1
ATOM 1342 O O . PHE A 1 166 ? -16.429 2.353 7.211 1.00 88.88 166 PHE A O 1
ATOM 1349 N N . LEU A 1 167 ? -14.232 2.769 7.409 1.00 88.25 167 LEU A N 1
ATOM 1350 C CA . LEU A 1 167 ? -14.277 4.088 6.771 1.00 88.25 167 LEU A CA 1
ATOM 1351 C C . LEU A 1 167 ? -14.749 4.016 5.321 1.00 88.25 167 LEU A C 1
ATOM 1353 O O . LEU A 1 167 ? -15.463 4.905 4.863 1.00 88.25 167 LEU A O 1
ATOM 1357 N N . LEU A 1 168 ? -14.339 2.971 4.607 1.00 87.75 168 LEU A N 1
ATOM 1358 C CA . LEU A 1 168 ? -14.731 2.753 3.222 1.00 87.75 168 LEU A CA 1
ATOM 1359 C C . LEU A 1 168 ? -16.079 2.038 3.087 1.00 87.75 168 LEU A C 1
ATOM 1361 O O . LEU A 1 168 ? -16.469 1.747 1.963 1.00 87.75 168 LEU A O 1
ATOM 1365 N N . ASP A 1 169 ? -16.780 1.735 4.186 1.00 88.38 169 ASP A N 1
ATOM 1366 C CA . ASP A 1 169 ? -18.019 0.944 4.172 1.00 88.38 169 ASP A CA 1
ATOM 1367 C C . ASP A 1 169 ? -17.845 -0.390 3.418 1.00 88.38 169 ASP A C 1
ATOM 1369 O O . ASP A 1 169 ? -18.692 -0.813 2.639 1.00 88.38 169 ASP A O 1
ATOM 1373 N N . TYR A 1 170 ? -16.672 -1.014 3.576 1.00 87.69 170 TYR A N 1
ATOM 1374 C CA . TYR A 1 170 ? -16.211 -2.192 2.832 1.00 87.69 170 TYR A CA 1
ATOM 1375 C C . TYR A 1 170 ? -16.150 -2.018 1.299 1.00 87.69 170 TYR A C 1
ATOM 1377 O O . TYR A 1 170 ? -15.785 -2.956 0.594 1.00 87.69 170 TYR A O 1
ATOM 1385 N N . LYS A 1 171 ? -16.381 -0.811 0.764 1.00 86.38 171 LYS A N 1
ATOM 1386 C CA . LYS A 1 171 ? -16.264 -0.459 -0.663 1.00 86.38 171 LYS A CA 1
ATOM 1387 C C . LYS A 1 171 ? -14.812 -0.161 -1.025 1.00 86.38 171 LYS A C 1
ATOM 1389 O O . LYS A 1 171 ? -14.414 0.971 -1.327 1.00 86.38 171 LYS A O 1
ATOM 1394 N N . VAL A 1 172 ? -14.000 -1.208 -0.963 1.00 84.06 172 VAL A N 1
ATOM 1395 C CA . VAL A 1 172 ? -12.559 -1.198 -1.266 1.00 84.06 172 VAL A CA 1
ATOM 1396 C C . VAL A 1 172 ? -12.246 -1.290 -2.758 1.00 84.06 172 VAL A C 1
ATOM 1398 O O . VAL A 1 172 ? -11.084 -1.188 -3.143 1.00 84.06 172 VAL A O 1
ATOM 1401 N N . GLU A 1 173 ? -13.275 -1.427 -3.592 1.00 79.75 173 GLU A N 1
ATOM 1402 C CA . GLU A 1 173 ? -13.164 -1.402 -5.045 1.00 79.75 173 GLU A CA 1
ATOM 1403 C C . GLU A 1 173 ? -12.423 -0.146 -5.522 1.00 79.75 173 GLU A C 1
ATOM 1405 O O . GLU A 1 173 ? -12.657 0.984 -5.056 1.00 79.75 173 GLU A O 1
ATOM 1410 N N . LEU A 1 174 ? -11.493 -0.375 -6.447 1.00 73.25 174 LEU A N 1
ATOM 1411 C CA . LEU A 1 174 ? -10.702 0.657 -7.092 1.00 73.25 174 LEU A CA 1
ATOM 1412 C C . LEU A 1 174 ? -11.270 0.922 -8.477 1.00 73.25 174 LEU A C 1
ATOM 1414 O O . LEU A 1 174 ? -11.381 0.011 -9.293 1.00 73.25 174 LEU A O 1
ATOM 1418 N N . ASN A 1 175 ? -11.562 2.188 -8.761 1.00 76.00 175 ASN A N 1
ATOM 1419 C CA . ASN A 1 175 ? -11.938 2.584 -10.106 1.00 76.00 175 ASN A CA 1
ATOM 1420 C C . ASN A 1 175 ? -1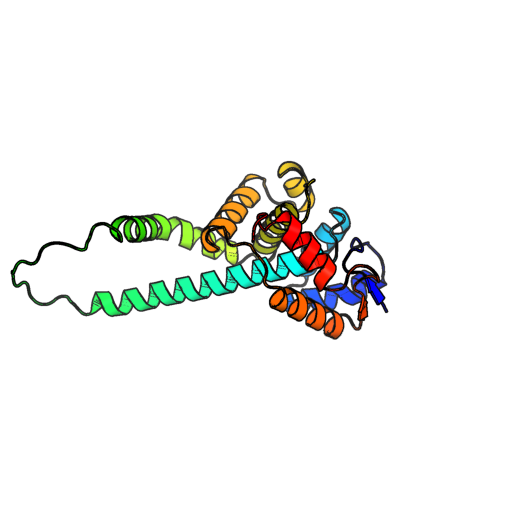0.711 2.507 -11.018 1.00 76.00 175 ASN A C 1
ATOM 1422 O O . ASN A 1 175 ? -9.618 2.947 -10.650 1.00 76.00 175 ASN A O 1
ATOM 1426 N N . ASN A 1 176 ? -10.905 2.033 -12.248 1.00 70.31 176 ASN A N 1
ATOM 1427 C CA . ASN A 1 176 ? -9.835 1.921 -13.248 1.00 70.31 176 ASN A CA 1
ATOM 1428 C C . ASN A 1 176 ? -9.082 3.242 -13.441 1.00 70.31 176 ASN A C 1
ATOM 1430 O O . ASN A 1 176 ? -7.854 3.258 -13.531 1.00 70.31 176 ASN A O 1
ATOM 1434 N N . GLY A 1 177 ? -9.818 4.357 -13.424 1.00 75.12 177 GLY A N 1
ATOM 1435 C CA . GLY A 1 177 ? -9.249 5.697 -13.534 1.00 75.12 177 GLY A CA 1
ATOM 1436 C C . GLY A 1 177 ? -8.262 6.037 -12.414 1.00 75.12 177 GLY A C 1
ATOM 1437 O O . GLY A 1 177 ? -7.231 6.650 -12.684 1.00 75.12 177 GLY A O 1
ATOM 1438 N N . ASP A 1 178 ? -8.508 5.596 -11.177 1.00 78.25 178 ASP A N 1
ATOM 1439 C CA . ASP A 1 178 ? -7.617 5.887 -10.046 1.00 78.25 178 ASP A CA 1
ATOM 1440 C C . ASP A 1 178 ? -6.272 5.170 -10.203 1.00 78.25 178 ASP A C 1
ATOM 1442 O O . ASP A 1 178 ? -5.204 5.753 -9.982 1.00 78.25 178 ASP A O 1
ATOM 1446 N N . VAL A 1 179 ? -6.314 3.908 -10.637 1.00 78.88 179 VAL A N 1
ATOM 1447 C CA . VAL A 1 179 ? -5.113 3.104 -10.891 1.00 78.88 179 VAL A CA 1
ATOM 1448 C C . VAL A 1 179 ? -4.341 3.643 -12.098 1.00 78.88 179 VAL A C 1
ATOM 1450 O O . VAL A 1 179 ? -3.117 3.767 -12.028 1.00 78.88 179 VAL A O 1
ATOM 1453 N N . GLU A 1 180 ? -5.023 4.042 -13.175 1.00 79.50 180 GLU A N 1
ATOM 1454 C CA . GLU A 1 180 ? -4.384 4.692 -14.326 1.00 79.50 180 GLU A CA 1
ATOM 1455 C C . GLU A 1 180 ? -3.662 5.984 -13.941 1.00 79.50 180 GLU A C 1
ATOM 1457 O O . GLU A 1 180 ? -2.527 6.215 -14.364 1.00 79.50 180 GLU A O 1
ATOM 1462 N N . VAL A 1 181 ? -4.299 6.835 -13.133 1.00 82.50 181 VAL A N 1
ATOM 1463 C CA . VAL A 1 181 ? -3.687 8.081 -12.661 1.00 82.50 181 VAL A CA 1
ATOM 1464 C C . VAL A 1 181 ? -2.431 7.774 -11.846 1.00 82.50 181 VAL A C 1
ATOM 1466 O O . VAL A 1 181 ? -1.386 8.386 -12.086 1.00 82.50 181 VAL A O 1
ATOM 1469 N N . ALA A 1 182 ? -2.485 6.792 -10.942 1.00 84.00 182 ALA A N 1
ATOM 1470 C CA . ALA A 1 182 ? -1.318 6.359 -10.175 1.00 84.00 182 ALA A CA 1
ATOM 1471 C C . ALA A 1 182 ? -0.192 5.821 -11.077 1.00 84.00 182 ALA A C 1
ATOM 1473 O O . ALA A 1 182 ? 0.972 6.176 -10.878 1.00 84.00 182 ALA A O 1
ATOM 1474 N N . MET A 1 183 ? -0.524 5.034 -12.108 1.00 86.12 183 MET A N 1
ATOM 1475 C CA . MET A 1 183 ? 0.445 4.548 -13.097 1.00 86.12 183 MET A CA 1
ATOM 1476 C C . MET A 1 183 ? 1.112 5.698 -13.855 1.00 86.12 183 MET A C 1
ATOM 1478 O O . MET A 1 183 ? 2.338 5.750 -13.906 1.00 86.12 183 MET A O 1
ATOM 1482 N N . ARG A 1 184 ? 0.343 6.665 -14.374 1.00 86.38 184 ARG A N 1
ATOM 1483 C CA . ARG A 1 184 ? 0.894 7.827 -15.099 1.00 86.38 184 ARG A CA 1
ATOM 1484 C C . ARG A 1 184 ? 1.781 8.695 -14.204 1.00 86.38 184 ARG A C 1
ATOM 1486 O O . ARG A 1 184 ? 2.802 9.221 -14.650 1.00 86.38 184 ARG A O 1
ATOM 1493 N N . MET A 1 185 ? 1.413 8.852 -12.931 1.00 87.19 185 MET A N 1
ATOM 1494 C CA . MET A 1 185 ? 2.258 9.540 -11.951 1.00 87.19 185 MET A CA 1
ATOM 1495 C C . MET A 1 185 ? 3.573 8.791 -11.720 1.00 87.19 185 MET A C 1
ATOM 1497 O O . MET A 1 185 ? 4.633 9.420 -11.691 1.00 87.19 185 MET A O 1
ATOM 1501 N N . PHE A 1 186 ? 3.514 7.467 -11.582 1.00 89.44 186 PHE A N 1
ATOM 1502 C CA . PHE A 1 186 ? 4.691 6.619 -11.427 1.00 89.44 186 PHE A CA 1
ATOM 1503 C C . PHE A 1 186 ? 5.599 6.657 -12.665 1.00 89.44 186 PHE A C 1
ATOM 1505 O O . PHE A 1 186 ? 6.805 6.831 -12.513 1.00 89.44 186 PHE A O 1
ATOM 1512 N N . GLU A 1 187 ? 5.046 6.598 -13.879 1.00 88.75 187 GLU A N 1
ATOM 1513 C CA . GLU A 1 187 ? 5.803 6.754 -15.131 1.00 88.75 187 GLU A CA 1
ATOM 1514 C C . GLU A 1 187 ? 6.564 8.079 -15.174 1.00 88.75 187 GLU A C 1
ATOM 1516 O O . GLU A 1 187 ? 7.776 8.105 -15.400 1.00 88.75 187 GLU A O 1
ATOM 1521 N N . ARG A 1 188 ? 5.855 9.180 -14.892 1.00 89.75 188 ARG A N 1
ATOM 1522 C CA . ARG A 1 188 ? 6.419 10.532 -14.924 1.00 89.75 188 ARG A CA 1
ATOM 1523 C C . ARG A 1 188 ? 7.520 10.718 -13.885 1.00 89.75 188 ARG A C 1
ATOM 1525 O O . ARG A 1 188 ? 8.546 11.309 -14.192 1.00 89.75 188 ARG A O 1
ATOM 1532 N N . LYS A 1 189 ? 7.301 10.264 -12.647 1.00 89.81 189 LYS A N 1
ATOM 1533 C CA . LYS A 1 189 ? 8.241 10.478 -11.532 1.00 89.81 189 LYS A CA 1
ATOM 1534 C C . LYS A 1 189 ? 9.391 9.479 -11.519 1.00 89.81 189 LYS A C 1
ATOM 1536 O O . LYS A 1 189 ? 10.483 9.832 -11.095 1.00 89.81 189 LYS A O 1
ATOM 1541 N N . GLY A 1 190 ? 9.141 8.252 -11.958 1.00 83.12 190 GLY A N 1
ATOM 1542 C CA . GLY A 1 190 ? 10.139 7.193 -12.044 1.00 83.12 190 GLY A CA 1
ATOM 1543 C C . GLY A 1 190 ? 10.919 7.176 -13.355 1.00 83.12 190 GLY A C 1
ATOM 1544 O O . GLY A 1 190 ? 11.718 6.258 -13.547 1.00 83.12 190 GLY A O 1
ATOM 1545 N N . GLU A 1 191 ? 10.661 8.134 -14.255 1.00 88.44 191 GLU A N 1
ATOM 1546 C CA . GLU A 1 191 ? 11.284 8.242 -15.583 1.00 88.44 191 GLU A CA 1
ATOM 1547 C C . GLU A 1 191 ? 11.262 6.896 -16.326 1.00 88.44 191 GLU A C 1
ATOM 1549 O O . GLU A 1 191 ? 12.253 6.390 -16.866 1.00 88.44 191 GLU A O 1
ATOM 1554 N N . CYS A 1 192 ? 10.096 6.254 -16.289 1.00 85.94 192 CYS A N 1
ATOM 1555 C CA . CYS A 1 192 ? 9.907 4.901 -16.777 1.00 85.94 192 CYS A CA 1
ATOM 1556 C C . CYS A 1 192 ? 8.633 4.789 -17.604 1.00 85.94 192 CYS A C 1
ATOM 1558 O O . CYS A 1 192 ? 7.734 5.616 -17.506 1.00 85.94 192 CYS A O 1
ATOM 1560 N N . LYS A 1 193 ? 8.572 3.748 -18.434 1.00 84.75 193 LYS A N 1
ATOM 1561 C CA . LYS A 1 193 ? 7.354 3.366 -19.139 1.00 84.75 193 LYS A CA 1
ATOM 1562 C C . LYS A 1 193 ? 6.774 2.137 -18.460 1.00 84.75 193 LYS A C 1
ATOM 1564 O O . LYS A 1 193 ? 7.439 1.099 -18.395 1.00 84.75 193 LYS A O 1
ATOM 1569 N N . VAL A 1 194 ? 5.552 2.253 -17.975 1.00 79.75 194 VAL A N 1
ATOM 1570 C CA . VAL A 1 194 ? 4.790 1.128 -17.458 1.00 79.75 194 VAL A CA 1
ATOM 1571 C C . VAL A 1 194 ? 4.253 0.358 -18.655 1.00 79.75 194 VAL A C 1
ATOM 1573 O O . VAL A 1 194 ? 3.693 0.914 -19.598 1.00 79.75 194 VAL A O 1
ATOM 1576 N N . VAL A 1 195 ? 4.494 -0.946 -18.655 1.00 77.06 195 VAL A N 1
ATOM 1577 C CA . VAL A 1 195 ? 4.058 -1.837 -19.721 1.00 77.06 195 VAL A CA 1
ATOM 1578 C C . VAL A 1 195 ? 3.006 -2.770 -19.163 1.00 77.06 195 VAL A C 1
ATOM 1580 O O . VAL A 1 195 ? 3.265 -3.624 -18.315 1.00 77.06 195 VAL A O 1
ATOM 1583 N N . LEU A 1 196 ? 1.808 -2.607 -19.696 1.00 66.56 196 LEU A N 1
ATOM 1584 C CA . LEU A 1 196 ? 0.728 -3.565 -19.577 1.00 66.56 196 LEU A CA 1
ATOM 1585 C C . LEU A 1 196 ? 1.049 -4.680 -20.599 1.00 66.56 196 LEU A C 1
ATOM 1587 O O . LEU A 1 196 ? 1.484 -4.395 -21.718 1.00 66.56 196 LEU A O 1
ATOM 1591 N N . GLY A 1 197 ? 1.040 -5.947 -20.187 1.00 55.81 197 GLY A N 1
ATOM 1592 C CA . GLY A 1 197 ? 1.502 -7.055 -21.034 1.00 55.81 197 GLY A CA 1
ATOM 1593 C C . GLY A 1 197 ? 0.636 -7.244 -22.288 1.00 55.81 197 GLY A C 1
ATOM 1594 O O . GLY A 1 197 ? -0.488 -6.770 -22.371 1.00 55.81 197 GLY A O 1
ATOM 1595 N N . LYS A 1 198 ? 1.136 -7.966 -23.302 1.00 46.72 198 LYS A N 1
ATOM 1596 C CA . LYS A 1 198 ? 0.431 -8.154 -24.595 1.00 46.72 198 LYS A CA 1
ATOM 1597 C C . LYS A 1 198 ? -0.867 -8.989 -24.522 1.00 46.72 198 LYS A C 1
ATOM 1599 O O . LYS A 1 198 ? -1.591 -9.036 -25.505 1.00 46.72 198 LYS A O 1
ATOM 1604 N N . LYS A 1 199 ? -1.174 -9.612 -23.377 1.00 46.47 199 LYS A N 1
ATOM 1605 C CA . LYS A 1 199 ? -2.494 -10.196 -23.043 1.00 46.47 199 LYS A CA 1
ATOM 1606 C C . LYS A 1 199 ? -3.241 -9.406 -21.960 1.00 46.47 199 LYS A C 1
ATOM 1608 O O . LYS A 1 199 ? -4.318 -9.786 -21.532 1.00 46.47 199 LYS A O 1
ATOM 1613 N N . SER A 1 200 ? -2.648 -8.319 -21.499 1.00 41.66 200 SER A N 1
ATOM 1614 C CA . SER A 1 200 ? -3.083 -7.533 -20.362 1.00 41.66 200 SER A CA 1
ATOM 1615 C C . SER A 1 200 ? -3.038 -6.074 -20.762 1.00 41.66 200 SER A C 1
ATOM 1617 O O . SER A 1 200 ? -2.156 -5.335 -20.352 1.00 41.66 200 SER A O 1
ATOM 1619 N N . GLY A 1 201 ? -4.014 -5.643 -21.567 1.00 38.59 201 GLY A N 1
ATOM 1620 C CA . GLY A 1 201 ? -4.422 -4.242 -21.520 1.00 38.59 201 GLY A CA 1
ATOM 1621 C C . GLY A 1 201 ? -4.853 -3.905 -20.092 1.00 38.59 201 GLY A C 1
ATOM 1622 O O . GLY A 1 201 ? -5.102 -4.808 -19.293 1.00 38.59 201 GLY A O 1
ATOM 1623 N N . LEU A 1 202 ? -4.987 -2.626 -19.753 1.00 43.78 202 LEU A N 1
ATOM 1624 C CA . LEU A 1 202 ? -5.619 -2.261 -18.484 1.00 43.78 202 LEU A CA 1
ATOM 1625 C C . LEU A 1 202 ? -6.969 -2.981 -18.373 1.00 43.78 202 LEU A C 1
ATOM 1627 O O . LEU A 1 202 ? -7.249 -3.559 -17.340 1.00 43.78 202 LEU A O 1
ATOM 1631 N N . ARG A 1 203 ? -7.663 -3.132 -19.512 1.00 41.56 203 ARG A N 1
ATOM 1632 C CA . ARG A 1 203 ? -8.803 -4.024 -19.717 1.00 41.56 203 ARG A CA 1
ATOM 1633 C C . ARG A 1 203 ? -8.595 -5.461 -19.249 1.00 41.56 203 ARG A C 1
ATOM 1635 O O . ARG A 1 203 ? -9.491 -5.929 -18.615 1.00 41.56 203 ARG A O 1
ATOM 1642 N N . GLY A 1 204 ? -7.463 -6.133 -19.457 1.00 44.34 204 GLY A N 1
ATOM 1643 C CA . GLY A 1 204 ? -7.256 -7.529 -19.034 1.00 44.34 204 GLY A CA 1
ATOM 1644 C C . GLY A 1 204 ? -6.895 -7.708 -17.554 1.00 44.34 204 GLY A C 1
ATOM 1645 O O . GLY A 1 204 ? -7.239 -8.721 -16.966 1.00 44.34 204 GLY A O 1
ATOM 1646 N N . VAL A 1 205 ? -6.224 -6.734 -16.924 1.00 49.53 205 VAL A N 1
ATOM 1647 C CA . VAL A 1 205 ? -5.984 -6.754 -15.461 1.00 49.53 205 VAL A CA 1
ATOM 1648 C C . VAL A 1 205 ? -7.234 -6.303 -14.716 1.00 49.53 205 VAL A C 1
ATOM 1650 O O . VAL A 1 205 ? -7.579 -6.884 -13.697 1.00 49.53 205 VAL A O 1
ATOM 1653 N N . VAL A 1 206 ? -7.937 -5.316 -15.268 1.00 49.94 206 VAL A N 1
ATOM 1654 C CA . VAL A 1 206 ? -9.261 -4.885 -14.825 1.00 49.94 206 VAL A CA 1
ATOM 1655 C C . VAL A 1 206 ? -10.304 -5.967 -15.083 1.00 49.94 206 VAL A C 1
ATOM 1657 O O . VAL A 1 206 ? -11.061 -6.229 -14.180 1.00 49.94 206 VAL A O 1
ATOM 1660 N N . GLU A 1 207 ? -10.348 -6.631 -16.240 1.00 44.41 207 GLU A N 1
ATOM 1661 C CA . GLU A 1 207 ? -11.276 -7.734 -16.568 1.00 44.41 207 GLU A CA 1
ATOM 1662 C C . GLU A 1 207 ? -10.964 -8.954 -15.701 1.00 44.41 207 GLU A C 1
ATOM 1664 O O . GLU A 1 207 ? -11.887 -9.598 -15.226 1.00 44.41 207 GLU A O 1
ATOM 1669 N N . TRP A 1 208 ? -9.687 -9.242 -15.420 1.00 50.00 208 TRP A N 1
ATOM 1670 C CA . TRP A 1 208 ? -9.307 -10.285 -14.463 1.00 50.00 208 TRP A CA 1
ATOM 1671 C C . TRP A 1 208 ? -9.750 -9.931 -13.034 1.00 50.00 208 TRP A C 1
ATOM 1673 O O . TRP A 1 208 ? -10.378 -10.758 -12.379 1.00 50.00 208 TRP A O 1
ATOM 1683 N N . MET A 1 209 ? -9.531 -8.686 -12.587 1.00 44.94 209 MET A N 1
ATOM 1684 C CA . MET A 1 209 ? -10.068 -8.177 -11.316 1.00 44.94 209 MET A CA 1
ATOM 1685 C C . MET A 1 209 ? -11.611 -8.128 -11.309 1.00 44.94 209 MET A C 1
ATOM 1687 O O . MET A 1 209 ? -12.218 -8.422 -10.295 1.00 44.94 209 MET A O 1
ATOM 1691 N N . VAL A 1 210 ? -12.274 -7.830 -12.425 1.00 44.50 210 VAL A N 1
ATOM 1692 C CA . VAL A 1 210 ? -13.742 -7.802 -12.563 1.00 44.50 210 VAL A CA 1
ATOM 1693 C C . VAL A 1 210 ? -14.320 -9.219 -12.554 1.00 44.50 210 VAL A C 1
ATOM 1695 O O . VAL A 1 210 ? -15.337 -9.428 -11.911 1.00 44.50 210 VAL A O 1
ATOM 1698 N N . SER A 1 211 ? -13.655 -10.212 -13.157 1.00 44.84 211 SER A N 1
ATOM 1699 C CA . SER A 1 211 ? -14.089 -11.621 -13.099 1.00 44.84 211 SER A CA 1
ATOM 1700 C C . SER A 1 211 ? -13.948 -12.246 -11.705 1.00 44.84 211 SER A C 1
ATOM 1702 O O . SER A 1 211 ? -14.632 -13.213 -11.395 1.00 44.84 211 SER A O 1
ATOM 1704 N N . LEU A 1 212 ? -13.072 -11.688 -10.859 1.00 44.91 212 LEU A N 1
ATOM 1705 C CA . LEU A 1 212 ? -12.879 -12.104 -9.465 1.00 44.91 212 LEU A CA 1
ATOM 1706 C C . LEU A 1 212 ? -13.818 -11.376 -8.480 1.00 44.91 212 LEU A C 1
ATOM 1708 O O . LEU A 1 212 ? -14.045 -11.893 -7.389 1.00 44.91 212 LEU A O 1
ATOM 1712 N N . PHE A 1 213 ? -14.364 -10.202 -8.838 1.00 43.84 213 PHE A N 1
ATOM 1713 C CA . PHE A 1 213 ? -15.126 -9.327 -7.921 1.00 43.84 213 PHE A CA 1
ATOM 1714 C C . PHE A 1 213 ? -16.529 -8.908 -8.396 1.00 43.84 213 PHE A C 1
ATOM 1716 O O . PHE A 1 213 ? -17.214 -8.194 -7.667 1.00 43.84 213 PHE A O 1
ATOM 1723 N N . GLY A 1 214 ? -16.990 -9.351 -9.567 1.00 35.84 214 GLY A N 1
ATOM 1724 C CA . GLY A 1 214 ? -18.333 -9.083 -10.087 1.00 35.84 214 GLY A CA 1
ATOM 172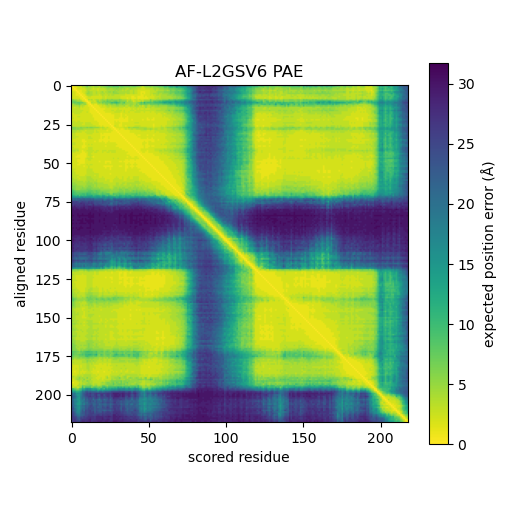5 C C . GLY A 1 214 ? -19.049 -10.374 -10.469 1.00 35.84 214 GLY A C 1
ATOM 1726 O O . GLY A 1 214 ? -18.514 -11.163 -11.241 1.00 35.84 214 GLY A O 1
ATOM 1727 N N . CYS A 1 215 ? -20.242 -10.575 -9.902 1.00 35.03 215 CYS A N 1
ATOM 1728 C CA . CYS A 1 215 ? -21.157 -11.675 -10.199 1.00 35.03 215 CYS A CA 1
ATOM 1729 C C . CYS A 1 215 ? -21.333 -11.912 -11.706 1.00 35.03 215 CYS A C 1
ATOM 1731 O O . CYS A 1 215 ? -21.411 -10.966 -12.492 1.00 35.03 215 CYS A O 1
ATOM 1733 N N . GLU A 1 216 ? -21.472 -13.191 -12.056 1.00 53.25 216 GLU A N 1
ATOM 1734 C CA . GLU A 1 216 ? -22.256 -13.625 -13.208 1.00 53.25 216 GLU A CA 1
ATOM 1735 C C . GLU A 1 216 ? -23.641 -12.951 -13.166 1.00 53.25 216 GLU A C 1
ATOM 1737 O O . GLU A 1 216 ? -24.263 -12.894 -12.106 1.00 53.25 216 GLU A O 1
ATOM 1742 N N . ASP A 1 217 ? -24.056 -12.385 -14.303 1.00 39.31 217 ASP A N 1
ATOM 1743 C CA . ASP A 1 217 ? -25.404 -12.466 -14.896 1.00 39.31 217 ASP A CA 1
ATOM 1744 C C . ASP A 1 217 ? -25.845 -11.159 -15.578 1.00 39.31 217 ASP A C 1
ATOM 1746 O O . ASP A 1 217 ? -25.929 -10.097 -14.954 1.00 39.31 217 ASP A O 1
ATOM 1750 N N . GLY A 1 218 ? -26.190 -11.276 -16.869 1.00 35.16 218 GLY A N 1
ATOM 1751 C CA . GLY A 1 218 ? -26.897 -10.266 -17.666 1.00 35.16 218 GLY A CA 1
ATOM 1752 C C . GLY A 1 218 ? -26.443 -10.173 -19.113 1.00 35.16 218 GLY A C 1
ATOM 1753 O O . GLY A 1 218 ? -25.900 -9.103 -19.463 1.00 35.16 218 GLY A O 1
#

pLDDT: mean 74.74, std 21.66, range [33.41, 96.62]

Foldseek 3Di:
DEFEQQAFQAPDPLSCLLQLQLVCVQPVDPVLSVLLSQLSHVVSNGNNLLLLLSLLLVVLVVLLVVVVVVVVVVVVVVVPDPDDDDDDDDDDDPDPCPVVVVVVVVCPVVSVVVVVVSVPSNLSSLLSSQVSCVLLDPDDDDLVVSCVSNVNDSVSSVSSNVVSCVSCVVVSDDDLVSSVVSQVSSCVRSVYHYDQDPCGDSCNSVVVSCVSPPDDDD